Protein 1N7S (pdb70)

Organism: Rattus norvegicus (NCBI:txid10116)

Solvent-accessible surface area: 14886 Å² total; per-residue (Å²): 82,54,102,177,76,10,110,98,0,40,54,54,0,63,86,1,9,88,34,0,121,77,3,28,77,51,0,80,89,0,34,133,50,0,52,73,1,20,94,81,1,75,48,1,36,48,14,0,42,115,0,39,67,13,0,16,102,0,44,158,103,87,173,125,64,59,69,72,101,33,83,82,51,30,45,66,0,53,114,0,6,84,22,1,99,84,1,20,78,19,1,62,65,0,4,113,25,0,101,42,0,10,102,25,0,76,117,0,30,128,16,1,86,56,0,26,51,49,0,87,137,0,11,48,13,1,88,67,3,50,163,98,93,122,157,94,84,103,80,89,90,97,132,106,12,82,88,0,32,63,54,2,15,74,0,0,117,93,0,32,134,15,1,80,81,1,49,75,0,0,79,107,0,51,96,30,1,95,102,1,11,88,10,0,64,99,0,17,115,9,1,71,66,0,54,123,19,1,126,62,0,39,137,12,1,115,81,43,49,227,111,84,60,135,87,92,50,9,54,94,5,0,96,78,0,12,50,23,1,22,59,0,108,112,9,0,85,72,0,5,102,63,0,63,86,2,14,148,14,0,54,90,0,25,123,62,4,77,41,1,62,62,88,1,70,103,0,35,117,91,0,78,149,30,39,127

Radius of gyration: 30.29 Å; Cα contacts (8 Å, |Δi|>4): 304; chains: 4; bounding box: 87×34×81 Å

InterPro domains:
  IPR001388 Synaptobrevin-like [PR00219] (36-55)
  IPR001388 Synaptobrevin-like [PR00219] (56-75)
  IPR001388 Synaptobrevin-like [PR00219] (92-111)
  IPR001388 Synaptobrevin-like [PS00417] (49-68)
  IPR016444 Synaptobrevin/Vesicle-associated membrane protein [PIRSF005409] (11-113)
  IPR016444 Synaptobrevin/Vesicle-associated membrane protein [PTHR45701] (13-114)
  IPR042855 v-SNARE, coiled-coil homology domain [PF00957] (31-111)
  IPR042855 v-SNARE, coiled-coil homology domain [PS50892] (31-91)

Foldseek 3Di:
DPPVVVVVVVVVVVVVVVVVVVVVVVVVVVVVVVVVVVVVVVVVVVVVVVVVVVVVVVVVVPD/DQDPVRVVVVVVVVVVVVVVVVVVVVVVVVVVVVVVVVVVVVVVVVVVVVVVVVVVVVVVVVVVVVVD/DVCVVVVVVVVVVVVVVVVVVVVVVVVVVVVVVVVVVVVVVVVVVVVVVVVVVVVVVVVVVVVVVVVVVVVVVVVVVVD/DPCVVVVVVVVVVVVVVVVVVVVVVVVVVVVVVVVVVVVVVVVVVVVVVVVVVVVVVVVVVVVPDD

Structure (mmCIF, N/CA/C/O backbone):
data_1N7S
#
_entry.id   1N7S
#
_cell.length_a   39.767
_cell.length_b   51.750
_cell.length_c   132.938
_cell.angle_alpha   90.00
_cell.angle_beta   90.00
_cell.angle_gamma   90.00
#
_symmetry.space_group_name_H-M   'P 21 21 21'
#
loop_
_entity.id
_entity.type
_entity.pdbx_description
1 polymer 'vesicle-associated membrane protein 2'
2 polymer 'Syntaxin 1A'
3 polymer SNAP-25A
4 polymer SNAP-25A
5 non-polymer 'CALCIUM ION'
6 non-polymer (4S)-2-METHYL-2,4-PENTANEDIOL
7 water water
#
loop_
_atom_site.group_PDB
_atom_site.id
_atom_site.type_symbol
_atom_site.label_atom_id
_atom_site.label_alt_id
_atom_site.label_comp_id
_atom_site.label_asym_id
_atom_site.label_entity_id
_atom_site.label_seq_id
_atom_site.pdbx_PDB_ins_code
_atom_site.Cartn_x
_atom_site.Cartn_y
_atom_site.Cartn_z
_atom_site.occupancy
_atom_site.B_iso_or_equiv
_atom_site.auth_seq_id
_atom_site.auth_comp_id
_atom_site.auth_asym_id
_atom_site.auth_atom_id
_atom_site.pdbx_PDB_model_num
ATOM 1 N N . GLY A 1 1 ? -11.950 46.895 27.371 1.00 71.97 27 GLY A N 1
ATOM 2 C CA . GLY A 1 1 ? -11.932 45.405 27.349 1.00 70.17 27 GLY A CA 1
ATOM 3 C C . GLY A 1 1 ? -10.712 44.830 28.041 1.00 69.62 27 GLY A C 1
ATOM 4 O O . GLY A 1 1 ? -9.618 45.386 27.947 1.00 71.10 27 GLY A O 1
ATOM 5 N N . SER A 1 2 ? -10.899 43.712 28.734 1.00 66.75 28 SER A N 1
ATOM 6 C CA . SER A 1 2 ? -9.806 43.066 29.448 1.00 63.56 28 SER A CA 1
ATOM 7 C C . SER A 1 2 ? -9.231 41.893 28.660 1.00 60.98 28 SER A C 1
ATOM 8 O O . SER A 1 2 ? -8.138 41.987 28.102 1.00 57.48 28 SER A O 1
ATOM 11 N N . ASN A 1 3 ? -9.982 40.795 28.618 1.00 55.94 29 ASN A N 1
ATOM 12 C CA . ASN A 1 3 ? -9.566 39.585 27.916 1.00 50.58 29 ASN A CA 1
ATOM 13 C C . ASN A 1 3 ? -9.106 39.866 26.490 1.00 46.38 29 ASN A C 1
ATOM 14 O O . ASN A 1 3 ? -8.021 39.439 26.085 1.00 39.51 29 ASN A O 1
ATOM 19 N N . ARG A 1 4 ? -9.936 40.586 25.739 1.00 44.17 30 ARG A N 1
ATOM 20 C CA . ARG A 1 4 ? -9.629 40.925 24.353 1.00 41.65 30 ARG A CA 1
ATOM 21 C C . ARG A 1 4 ? -8.319 41.697 24.260 1.00 36.31 30 ARG A C 1
ATOM 22 O O . ARG A 1 4 ? -7.391 41.277 23.574 1.00 35.77 30 ARG A O 1
ATOM 30 N N . ARG A 1 5 ? -8.256 42.829 24.954 1.00 36.67 31 ARG A N 1
ATOM 31 C CA . ARG A 1 5 ? -7.065 43.670 24.960 1.00 35.30 31 ARG A CA 1
ATOM 32 C C . ARG A 1 5 ? -5.802 42.868 25.246 1.00 32.82 31 ARG A C 1
ATOM 33 O O . ARG A 1 5 ? -4.772 43.064 24.598 1.00 29.65 31 ARG A O 1
ATOM 41 N N . LEU A 1 6 ? -5.877 41.957 26.210 1.00 29.04 32 LEU A N 1
ATOM 42 C CA . LEU A 1 6 ? -4.713 41.165 26.562 1.00 27.56 32 LEU A CA 1
ATOM 43 C C . LEU A 1 6 ? -4.228 40.238 25.462 1.00 28.32 32 LEU A C 1
ATOM 44 O O . LEU A 1 6 ? -3.040 40.237 25.146 1.00 23.77 32 LEU A O 1
ATOM 49 N N . GLN A 1 7 ? -5.129 39.452 24.877 1.00 25.76 33 GLN A N 1
ATOM 50 C CA . GLN A 1 7 ? -4.728 38.529 23.818 1.00 29.69 33 GLN A CA 1
ATOM 51 C C . GLN A 1 7 ? -4.182 39.292 22.613 1.00 26.15 33 GLN A C 1
ATOM 52 O O . GLN A 1 7 ? -3.190 38.889 22.015 1.00 28.16 33 GLN A O 1
ATOM 58 N N . GLN A 1 8 ? -4.829 40.402 22.276 1.00 24.31 34 GLN A N 1
ATOM 59 C CA . GLN A 1 8 ? -4.408 41.221 21.144 1.00 27.50 34 GLN A CA 1
ATOM 60 C C . GLN A 1 8 ? -3.017 41.810 21.402 1.00 24.17 34 GLN A C 1
ATOM 61 O O . GLN A 1 8 ? -2.150 41.793 20.525 1.00 23.23 34 GLN A O 1
ATOM 67 N N . THR A 1 9 ? -2.791 42.309 22.612 1.00 20.98 35 THR A N 1
ATOM 68 C CA . THR A 1 9 ? -1.497 42.894 22.934 1.00 19.46 35 THR A CA 1
ATOM 69 C C . THR A 1 9 ? -0.408 41.834 22.978 1.00 21.91 35 THR A C 1
ATOM 70 O O . THR A 1 9 ? 0.728 42.086 22.571 1.00 21.27 35 THR A O 1
ATOM 74 N N . GLN A 1 10 ? -0.736 40.648 23.477 1.00 20.49 36 GLN A N 1
ATOM 75 C CA . GLN A 1 10 ? 0.238 39.575 23.514 1.00 21.56 36 GLN A CA 1
ATOM 76 C C . GLN A 1 10 ? 0.653 39.257 22.074 1.00 22.45 36 GLN A C 1
ATOM 77 O O . GLN A 1 10 ? 1.830 39.054 21.793 1.00 21.16 36 GLN A O 1
ATOM 83 N N . ALA A 1 11 ? -0.323 39.220 21.170 1.00 22.27 37 ALA A N 1
ATOM 84 C CA . ALA A 1 11 ? -0.050 38.927 19.765 1.00 21.84 37 ALA A CA 1
ATOM 85 C C . ALA A 1 11 ? 0.826 40.018 19.164 1.00 20.79 37 ALA A C 1
ATOM 86 O O . ALA A 1 11 ? 1.695 39.732 18.338 1.00 23.96 37 ALA A O 1
ATOM 88 N N . GLN A 1 12 ? 0.591 41.265 19.562 1.00 20.77 38 GLN A N 1
ATOM 89 C CA . GLN A 1 12 ? 1.398 42.370 19.043 1.00 21.83 38 GLN A CA 1
ATOM 90 C C . GLN A 1 12 ? 2.844 42.182 19.477 1.00 20.62 38 GLN A C 1
ATOM 91 O O . GLN A 1 12 ? 3.776 42.314 18.679 1.00 21.12 38 GLN A O 1
ATOM 97 N N . VAL A 1 13 ? 3.039 41.869 20.751 1.00 18.84 39 VAL A N 1
ATOM 98 C CA . VAL A 1 13 ? 4.374 41.671 21.281 1.00 18.19 39 VAL A CA 1
ATOM 99 C C . VAL A 1 13 ? 5.072 40.503 20.611 1.00 22.22 39 VAL A C 1
ATOM 100 O O . VAL A 1 13 ? 6.250 40.602 20.255 1.00 20.67 39 VAL A O 1
ATOM 104 N N . ASP A 1 14 ? 4.351 39.401 20.425 1.00 22.54 40 ASP A N 1
ATOM 105 C CA . ASP A 1 14 ? 4.936 38.229 19.787 1.00 22.97 40 ASP A CA 1
ATOM 106 C C . ASP A 1 14 ? 5.448 38.575 18.391 1.00 21.00 40 ASP A C 1
ATOM 107 O O . ASP A 1 14 ? 6.491 38.089 17.973 1.00 24.20 40 ASP A O 1
ATOM 112 N N . GLU A 1 15 ? 4.715 39.423 17.679 1.00 23.75 41 GLU A N 1
ATOM 113 C CA . GLU A 1 15 ? 5.129 39.810 16.341 1.00 24.86 41 GLU A CA 1
ATOM 114 C C . GLU A 1 15 ? 6.416 40.628 16.370 1.00 23.21 41 GLU A C 1
ATOM 115 O O . GLU A 1 15 ? 7.314 40.406 15.556 1.00 20.82 41 GLU A O 1
ATOM 121 N N . VAL A 1 16 ? 6.523 41.568 17.308 1.00 18.21 42 VAL A N 1
ATOM 122 C CA . VAL A 1 16 ? 7.741 42.377 17.367 1.00 19.95 42 VAL A CA 1
ATOM 123 C C . VAL A 1 16 ? 8.917 41.517 17.816 1.00 20.71 42 VAL A C 1
ATOM 124 O O . VAL A 1 16 ? 10.041 41.699 17.350 1.00 18.92 42 VAL A O 1
ATOM 128 N N . VAL A 1 17 ? 8.667 40.564 18.711 1.00 20.53 43 VAL A N 1
ATOM 129 C CA . VAL A 1 17 ? 9.727 39.679 19.153 1.00 21.05 43 VAL A CA 1
ATOM 130 C C . VAL A 1 17 ? 10.261 38.919 17.940 1.00 18.37 43 VAL A C 1
ATOM 131 O O . VAL A 1 17 ? 11.468 38.771 17.776 1.00 22.28 43 VAL A O 1
ATOM 135 N N . ASP A 1 18 ? 9.359 38.453 17.087 1.00 20.47 44 ASP A N 1
ATOM 136 C CA . ASP A 1 18 ? 9.753 37.719 15.887 1.00 25.17 44 ASP A CA 1
ATOM 137 C C . ASP A 1 18 ? 10.634 38.576 14.981 1.00 23.97 44 ASP A C 1
ATOM 138 O O . ASP A 1 18 ? 11.667 38.117 14.494 1.00 25.24 44 ASP A O 1
ATOM 143 N N . ILE A 1 19 ? 10.211 39.816 14.756 1.00 20.17 45 ILE A N 1
ATOM 144 C CA . ILE A 1 19 ? 10.958 40.738 13.905 1.00 18.94 45 ILE A CA 1
ATOM 145 C C . ILE A 1 19 ? 12.326 41.025 14.499 1.00 20.79 45 ILE A C 1
ATOM 146 O O . ILE A 1 19 ? 13.338 40.984 13.793 1.00 19.94 45 ILE A O 1
ATOM 151 N N . MET A 1 20 ? 12.364 41.306 15.800 1.00 18.84 46 MET A N 1
ATOM 152 C CA . MET A 1 20 ? 13.621 41.622 16.460 1.00 17.75 46 MET A CA 1
ATOM 153 C C . MET A 1 20 ? 14.585 40.453 16.538 1.00 21.54 46 MET A C 1
ATOM 154 O O . MET A 1 20 ? 15.799 40.660 16.557 1.00 20.80 46 MET A O 1
ATOM 159 N N . ARG A 1 21 ? 14.066 39.228 16.583 1.00 22.74 47 ARG A N 1
ATOM 160 C CA . ARG A 1 21 ? 14.950 38.068 16.648 1.00 24.02 47 ARG A CA 1
ATOM 161 C C . ARG A 1 21 ? 15.718 38.021 15.332 1.00 21.47 47 ARG A C 1
ATOM 162 O O . ARG A 1 21 ? 16.933 37.819 15.312 1.00 24.69 47 ARG A O 1
ATOM 170 N N . VAL A 1 22 ? 15.000 38.225 14.235 1.00 20.79 48 VAL A N 1
ATOM 171 C CA . VAL A 1 22 ? 15.614 38.239 12.914 1.00 22.20 48 VAL A CA 1
ATOM 172 C C . VAL A 1 22 ? 16.597 39.412 12.824 1.00 24.72 48 VAL A C 1
ATOM 173 O O . VAL A 1 22 ? 17.713 39.264 12.321 1.00 23.74 48 VAL A O 1
ATOM 177 N N . ASN A 1 23 ? 16.185 40.574 13.322 1.00 20.94 49 ASN A N 1
ATOM 178 C CA . ASN A 1 23 ? 17.056 41.755 13.313 1.00 19.49 49 ASN A CA 1
ATOM 179 C C . ASN A 1 23 ? 18.364 41.523 14.059 1.00 20.98 49 ASN A C 1
ATOM 180 O O . ASN A 1 23 ? 19.427 41.947 13.600 1.00 20.21 49 ASN A O 1
ATOM 185 N N . VAL A 1 24 ? 18.300 40.873 15.217 1.00 22.58 50 VAL A N 1
ATOM 186 C CA . VAL A 1 24 ? 19.508 40.635 15.994 1.00 24.63 50 VAL A CA 1
ATOM 187 C C . VAL A 1 24 ? 20.464 39.759 15.209 1.00 28.04 50 VAL A C 1
ATOM 188 O O . VAL A 1 24 ? 21.678 39.981 15.224 1.00 24.01 50 VAL A O 1
ATOM 192 N N . ASP A 1 25 ? 19.923 38.762 14.520 1.00 25.22 51 ASP A N 1
ATOM 193 C CA . ASP A 1 25 ? 20.770 37.886 13.729 1.00 27.24 51 ASP A CA 1
ATOM 194 C C . ASP A 1 25 ? 21.417 38.676 12.598 1.00 25.94 51 ASP A C 1
ATOM 195 O O . ASP A 1 25 ? 22.595 38.483 12.295 1.00 28.36 51 ASP A O 1
ATOM 200 N N . LYS A 1 26 ? 20.658 39.576 11.982 1.00 19.92 52 LYS A N 1
ATOM 201 C CA . LYS A 1 26 ? 21.194 40.388 10.895 1.00 22.48 52 LYS A CA 1
ATOM 202 C C . LYS A 1 26 ? 22.291 41.306 11.407 1.00 20.26 52 LYS A C 1
ATOM 203 O O . LYS A 1 26 ? 23.279 41.555 10.700 1.00 19.14 52 LYS A O 1
ATOM 209 N N . VAL A 1 27 ? 22.132 41.806 12.629 1.00 21.00 53 VAL A N 1
ATOM 210 C CA . VAL A 1 27 ? 23.137 42.702 13.187 1.00 23.11 53 VAL A CA 1
ATOM 211 C C . VAL A 1 27 ? 24.381 41.927 13.623 1.00 22.54 53 VAL A C 1
ATOM 212 O O . VAL A 1 27 ? 25.482 42.474 13.656 1.00 20.85 53 VAL A O 1
ATOM 216 N N . LEU A 1 28 ? 24.217 40.650 13.954 1.00 23.81 54 LEU A N 1
ATOM 217 C CA . LEU A 1 28 ? 25.369 39.837 14.330 1.00 23.53 54 LEU A CA 1
ATOM 218 C C . LEU A 1 28 ? 26.179 39.580 13.060 1.00 23.59 54 LEU A C 1
ATOM 219 O O . LEU A 1 28 ? 27.410 39.459 13.107 1.00 27.26 54 LEU A O 1
ATOM 224 N N . GLU A 1 29 ? 25.490 39.512 11.923 1.00 24.57 55 GLU A N 1
ATOM 225 C CA . GLU A 1 29 ? 26.141 39.319 10.630 1.00 26.63 55 GLU A CA 1
ATOM 226 C C . GLU A 1 29 ? 26.889 40.605 10.284 1.00 25.80 55 GLU A C 1
ATOM 227 O O . GLU A 1 29 ? 28.008 40.572 9.765 1.00 26.93 55 GLU A O 1
ATOM 233 N N . ARG A 1 30 ? 26.254 41.736 10.569 1.00 21.91 56 ARG A N 1
ATOM 234 C CA . ARG A 1 30 ? 26.848 43.046 10.315 1.00 21.56 56 ARG A CA 1
ATOM 235 C C . ARG A 1 30 ? 28.117 43.141 11.155 1.00 23.70 56 ARG A C 1
ATOM 236 O O . ARG A 1 30 ? 29.138 43.683 10.717 1.00 23.12 56 ARG A O 1
ATOM 244 N N . ASP A 1 31 ? 28.056 42.595 12.362 1.00 20.42 57 ASP A N 1
ATOM 245 C CA . ASP A 1 31 ? 29.196 42.626 13.264 1.00 22.62 57 ASP A CA 1
ATOM 246 C C . ASP A 1 31 ? 30.403 41.911 12.651 1.00 22.08 57 ASP A C 1
ATOM 247 O O . ASP A 1 31 ? 31.520 42.435 12.681 1.00 23.03 57 ASP A O 1
ATOM 252 N N . GLN A 1 32 ? 30.176 40.729 12.084 1.00 24.01 58 GLN A N 1
ATOM 253 C CA . GLN A 1 32 ? 31.257 39.963 11.474 1.00 25.99 58 GLN A CA 1
ATOM 254 C C . GLN A 1 32 ? 31.833 40.714 10.282 1.00 22.87 58 GLN A C 1
ATOM 255 O O . GLN A 1 32 ? 33.048 40.775 10.115 1.00 23.91 58 GLN A O 1
ATOM 261 N N . LYS A 1 33 ? 30.964 41.282 9.450 1.00 21.07 59 LYS A N 1
ATOM 262 C CA . LYS A 1 33 ? 31.437 42.020 8.286 1.00 20.32 59 LYS A CA 1
ATOM 263 C C . LYS A 1 33 ? 32.260 43.225 8.715 1.00 20.58 59 LYS A C 1
ATOM 264 O O . LYS A 1 33 ? 33.352 43.459 8.201 1.00 22.21 59 LYS A O 1
ATOM 270 N N . LEU A 1 34 ? 31.736 43.997 9.659 1.00 20.33 60 LEU A N 1
ATOM 271 C CA . LEU A 1 34 ? 32.438 45.189 10.108 1.00 19.32 60 LEU A CA 1
ATOM 272 C C . LEU A 1 34 ? 33.770 44.903 10.783 1.00 20.94 60 LEU A C 1
ATOM 273 O O . LEU A 1 34 ? 34.721 45.669 10.636 1.00 21.28 60 LEU A O 1
ATOM 278 N N . SER A 1 35 ? 33.852 43.810 11.529 1.00 20.79 61 SER A N 1
ATOM 279 C CA . SER A 1 35 ? 35.104 43.463 12.192 1.00 21.31 61 SER A CA 1
ATOM 280 C C . SER A 1 35 ? 36.174 43.195 11.125 1.00 21.70 61 SER A C 1
ATOM 281 O O . SER A 1 35 ? 37.334 43.608 11.258 1.00 22.02 61 SER A O 1
ATOM 284 N N . GLU A 1 36 ? 35.779 42.495 10.073 1.00 19.90 62 GLU A N 1
ATOM 285 C CA . GLU A 1 36 ? 36.692 42.186 8.980 1.00 23.97 62 GLU A CA 1
ATOM 286 C C . GLU A 1 36 ? 37.090 43.458 8.241 1.00 22.72 62 GLU A C 1
ATOM 287 O O . GLU A 1 36 ? 38.261 43.662 7.912 1.00 22.11 62 GLU A O 1
ATOM 293 N N . LEU A 1 37 ? 36.112 44.308 7.964 1.00 21.00 63 LEU A N 1
ATOM 294 C CA . LEU A 1 37 ? 36.394 45.551 7.250 1.00 19.26 63 LEU A CA 1
ATOM 295 C C . LEU A 1 37 ? 37.294 46.471 8.086 1.00 19.73 63 LEU A C 1
ATOM 296 O O . LEU A 1 37 ? 38.133 47.192 7.546 1.00 18.38 63 LEU A O 1
ATOM 301 N N . ASP A 1 38 ? 37.120 46.439 9.400 1.00 17.57 64 ASP A N 1
ATOM 302 C CA . ASP A 1 38 ? 37.922 47.228 10.335 1.00 17.26 64 ASP A CA 1
ATOM 303 C C . ASP A 1 38 ? 39.393 46.823 10.159 1.00 20.47 64 ASP A C 1
ATOM 304 O O . ASP A 1 38 ? 40.282 47.675 10.024 1.00 20.51 64 ASP A O 1
ATOM 309 N N . ASP A 1 39 ? 39.650 45.520 10.126 1.00 17.71 65 ASP A N 1
ATOM 310 C CA . ASP A 1 39 ? 41.021 45.049 9.937 1.00 18.37 65 ASP A CA 1
ATOM 311 C C . ASP A 1 39 ? 41.517 45.399 8.544 1.00 17.42 65 ASP A C 1
ATOM 312 O O . ASP A 1 39 ? 42.643 45.875 8.390 1.00 20.14 65 ASP A O 1
ATOM 317 N N . ARG A 1 40 ? 40.690 45.155 7.531 1.00 17.56 66 ARG A N 1
ATOM 318 C CA . ARG A 1 40 ? 41.077 45.443 6.144 1.00 17.03 66 ARG A CA 1
ATOM 319 C C . ARG A 1 40 ? 41.381 46.908 5.904 1.00 19.53 66 ARG A C 1
ATOM 320 O O . ARG A 1 40 ? 42.334 47.246 5.205 1.00 18.22 66 ARG A O 1
ATOM 328 N N . ALA A 1 41 ? 40.555 47.786 6.449 1.00 16.89 67 ALA A N 1
ATOM 329 C CA . ALA A 1 41 ? 40.773 49.213 6.243 1.00 16.93 67 ALA A CA 1
ATOM 330 C C . ALA A 1 41 ? 42.076 49.683 6.879 1.00 17.41 67 ALA A C 1
ATOM 331 O O . ALA A 1 41 ? 42.756 50.552 6.335 1.00 16.63 67 ALA A O 1
ATOM 333 N N . ASP A 1 42 ? 42.421 49.136 8.042 1.00 17.00 68 ASP A N 1
ATOM 334 C CA . ASP A 1 42 ? 43.660 49.531 8.708 1.00 16.03 68 ASP A CA 1
ATOM 335 C C . ASP A 1 42 ? 44.849 49.056 7.872 1.00 17.48 68 ASP A C 1
ATOM 336 O O . ASP A 1 42 ? 45.836 49.770 7.699 1.00 17.70 68 ASP A O 1
ATOM 341 N N . ALA A 1 43 ? 44.748 47.851 7.322 1.00 16.28 69 ALA A N 1
ATOM 342 C CA . ALA A 1 43 ? 45.831 47.332 6.499 1.00 16.08 69 ALA A CA 1
ATOM 343 C C . ALA A 1 43 ? 45.907 48.136 5.205 1.00 16.09 69 ALA A C 1
ATOM 344 O O . ALA A 1 43 ? 46.994 48.351 4.657 1.00 17.52 69 ALA A O 1
ATOM 346 N N . LEU A 1 44 ? 44.754 48.592 4.724 1.00 16.91 70 LEU A N 1
ATOM 347 C CA . LEU A 1 44 ? 44.696 49.359 3.483 1.00 16.82 70 LEU A CA 1
ATOM 348 C C . LEU A 1 44 ? 45.436 50.682 3.628 1.00 17.72 70 LEU A C 1
ATOM 349 O O . LEU A 1 44 ? 46.242 51.050 2.757 1.00 18.68 70 LEU A O 1
ATOM 354 N N . GLN A 1 45 ? 45.189 51.401 4.720 1.00 17.08 71 GLN A N 1
ATOM 355 C CA . GLN A 1 45 ? 45.864 52.676 4.887 1.00 18.13 71 GLN A CA 1
ATOM 356 C C . GLN A 1 45 ? 47.355 52.457 5.062 1.00 18.19 71 GLN A C 1
ATOM 357 O O . GLN A 1 45 ? 48.153 53.261 4.604 1.00 18.05 71 GLN A O 1
ATOM 363 N N . ALA A 1 46 ? 47.741 51.356 5.701 1.00 15.28 72 ALA A N 1
ATOM 364 C CA . ALA A 1 46 ? 49.153 51.086 5.907 1.00 16.68 72 ALA A CA 1
ATOM 365 C C . ALA A 1 46 ? 49.815 50.810 4.565 1.00 17.84 72 ALA A C 1
ATOM 366 O O . ALA A 1 46 ? 50.934 51.270 4.315 1.00 18.09 72 ALA A O 1
ATOM 368 N N . GLY A 1 47 ? 49.124 50.060 3.708 1.00 17.03 73 GLY A N 1
ATOM 369 C CA . GLY A 1 47 ? 49.669 49.748 2.402 1.00 17.11 73 GLY A CA 1
ATOM 370 C C . GLY A 1 47 ? 49.744 51.006 1.555 1.00 15.39 73 GLY A C 1
ATOM 371 O O . GLY A 1 47 ? 50.695 51.198 0.793 1.00 16.87 73 GLY A O 1
ATOM 372 N N . ALA A 1 48 ? 48.744 51.866 1.689 1.00 16.69 74 ALA A N 1
ATOM 373 C CA . ALA A 1 48 ? 48.716 53.106 0.918 1.00 14.75 74 ALA A CA 1
ATOM 374 C C . ALA A 1 48 ? 49.893 53.986 1.335 1.00 16.79 74 ALA A C 1
ATOM 375 O O . ALA A 1 48 ? 50.533 54.622 0.493 1.00 16.76 74 ALA A O 1
ATOM 377 N N . SER A 1 49 ? 50.196 54.025 2.626 1.00 17.19 75 SER A N 1
ATOM 378 C CA . SER A 1 49 ? 51.306 54.830 3.097 1.00 16.12 75 SER A CA 1
ATOM 379 C C . SER A 1 49 ? 52.630 54.334 2.510 1.00 15.92 75 SER A C 1
ATOM 380 O O . SER A 1 49 ? 53.504 55.122 2.151 1.00 17.93 75 SER A O 1
ATOM 383 N N . GLN A 1 50 ? 52.788 53.018 2.396 1.00 16.15 76 GLN A N 1
ATOM 384 C CA . GLN A 1 50 ? 54.017 52.483 1.831 1.00 16.68 76 GLN A CA 1
ATOM 385 C C . GLN A 1 50 ? 54.114 52.871 0.365 1.00 14.81 76 GLN A C 1
ATOM 386 O O . GLN A 1 50 ? 55.177 53.246 -0.107 1.00 15.64 76 GLN A O 1
ATOM 392 N N . PHE A 1 51 ? 53.005 52.766 -0.360 1.00 15.72 77 PHE A N 1
ATOM 393 C CA . PHE A 1 51 ? 53.013 53.118 -1.772 1.00 15.85 77 PHE A CA 1
ATOM 394 C C . PHE A 1 51 ? 53.293 54.604 -1.945 1.00 16.99 77 PHE A C 1
ATOM 395 O O . PHE A 1 51 ? 54.051 55.000 -2.833 1.00 17.46 7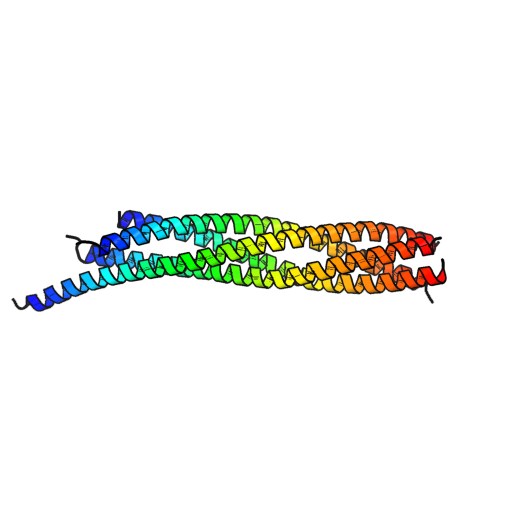7 PHE A O 1
ATOM 403 N N . GLU A 1 52 ? 52.697 55.428 -1.091 1.00 15.45 78 GLU A N 1
ATOM 404 C CA . GLU A 1 52 ? 52.918 56.866 -1.167 1.00 15.96 78 GLU A CA 1
ATOM 405 C C . GLU A 1 52 ? 54.412 57.178 -1.043 1.00 15.62 78 GLU A C 1
ATOM 406 O O . GLU A 1 52 ? 54.962 58.008 -1.778 1.00 16.95 78 GLU A O 1
ATOM 412 N N . THR A 1 53 ? 55.085 56.517 -0.113 1.00 16.60 79 THR A N 1
ATOM 413 C CA . THR A 1 53 ? 56.506 56.749 0.065 1.00 17.55 79 THR A CA 1
ATOM 414 C C . THR A 1 53 ? 57.297 56.310 -1.164 1.00 19.48 79 THR A C 1
ATOM 415 O O . THR A 1 53 ? 58.199 57.014 -1.623 1.00 17.12 79 THR A O 1
ATOM 419 N N . SER A 1 54 ? 56.962 55.145 -1.698 1.00 16.85 80 SER A N 1
ATOM 420 C CA . SER A 1 54 ? 57.666 54.661 -2.876 1.00 16.80 80 SER A CA 1
ATOM 421 C C . SER A 1 54 ? 57.445 55.605 -4.047 1.00 16.74 80 SER A C 1
ATOM 422 O O . SER A 1 54 ? 58.375 55.897 -4.795 1.00 17.39 80 SER A O 1
ATOM 425 N N . ALA A 1 55 ? 56.210 56.062 -4.216 1.00 17.06 81 ALA A N 1
ATOM 426 C CA . ALA A 1 55 ? 55.917 56.980 -5.306 1.00 17.24 81 ALA A CA 1
ATOM 427 C C . ALA A 1 55 ? 56.719 58.267 -5.128 1.00 15.22 81 ALA A C 1
ATOM 428 O O . ALA A 1 55 ? 57.220 58.827 -6.104 1.00 16.58 81 ALA A O 1
ATOM 430 N N . ALA A 1 56 ? 56.849 58.741 -3.894 1.00 16.98 82 ALA A N 1
ATOM 431 C CA . ALA A 1 56 ? 57.610 59.963 -3.651 1.00 16.94 82 ALA A CA 1
ATOM 432 C C . ALA A 1 56 ? 59.076 59.758 -4.046 1.00 17.12 82 ALA A C 1
ATOM 433 O O . ALA A 1 56 ? 59.719 60.646 -4.613 1.00 17.80 82 ALA A O 1
ATOM 435 N N . LYS A 1 57 ? 59.608 58.582 -3.739 1.00 16.23 83 LYS A N 1
ATOM 436 C CA . LYS A 1 57 ? 60.984 58.289 -4.099 1.00 18.60 83 LYS A CA 1
ATOM 437 C C . LYS A 1 57 ? 61.126 58.231 -5.617 1.00 17.58 83 LYS A C 1
ATOM 438 O O . LYS A 1 57 ? 62.154 58.660 -6.161 1.00 18.28 83 LYS A O 1
ATOM 444 N N . LEU A 1 58 ? 60.116 57.705 -6.312 1.00 17.32 84 LEU A N 1
ATOM 445 C CA . LEU A 1 58 ? 60.185 57.649 -7.771 1.00 16.43 84 LEU A CA 1
ATOM 446 C C . LEU A 1 58 ? 60.228 59.066 -8.315 1.00 16.75 84 LEU A C 1
ATOM 447 O O . LEU A 1 58 ? 60.986 59.370 -9.233 1.00 17.61 84 LEU A O 1
ATOM 452 N N . LYS A 1 59 ? 59.398 59.932 -7.758 1.00 16.94 85 LYS A N 1
ATOM 453 C CA . LYS A 1 59 ? 59.372 61.316 -8.188 1.00 17.69 85 LYS A CA 1
ATOM 454 C C . LYS A 1 59 ? 60.738 61.963 -7.957 1.00 18.43 85 LYS A C 1
ATOM 455 O O . LYS A 1 59 ? 61.264 62.648 -8.834 1.00 18.16 85 LYS A O 1
ATOM 461 N N . ARG A 1 60 ? 61.315 61.752 -6.781 1.00 18.19 86 ARG A N 1
ATOM 462 C CA . ARG A 1 60 ? 62.608 62.362 -6.484 1.00 20.43 86 ARG A CA 1
ATOM 463 C C . ARG A 1 60 ? 63.719 61.880 -7.407 1.00 21.47 86 ARG A C 1
ATOM 464 O O . ARG A 1 60 ? 64.660 62.622 -7.706 1.00 24.42 86 ARG A O 1
ATOM 472 N N . LYS A 1 61 ? 63.600 60.646 -7.875 1.00 18.54 87 LYS A N 1
ATOM 473 C CA . LYS A 1 61 ? 64.602 60.057 -8.755 1.00 22.58 87 LYS A CA 1
ATOM 474 C C . LYS A 1 61 ? 64.413 60.374 -10.235 1.00 20.25 87 LYS A C 1
ATOM 475 O O . LYS A 1 61 ? 65.390 60.529 -10.977 1.00 23.14 87 LYS A O 1
ATOM 481 N N . TYR A 1 62 ? 63.161 60.503 -10.661 1.00 19.26 88 TYR A N 1
ATOM 482 C CA . TYR A 1 62 ? 62.876 60.697 -12.075 1.00 21.32 88 TYR A CA 1
ATOM 483 C C . TYR A 1 62 ? 62.291 62.004 -12.570 1.00 20.61 88 TYR A C 1
ATOM 484 O O . TYR A 1 62 ? 62.235 62.235 -13.777 1.00 22.80 88 TYR A O 1
ATOM 493 N N . TRP A 1 63 ? 61.849 62.859 -11.664 1.00 18.91 89 TRP A N 1
ATOM 494 C CA . TRP A 1 63 ? 61.267 64.125 -12.084 1.00 21.68 89 TRP A CA 1
ATOM 495 C C . TRP A 1 63 ? 62.304 65.244 -12.186 1.00 23.23 89 TRP A C 1
ATOM 496 O O . TRP A 1 63 ? 62.558 65.713 -13.323 1.00 27.58 89 TRP A O 1
ATOM 508 N N . GLY B 2 1 ? -19.211 40.404 41.546 1.00 67.68 189 GLY B N 1
ATOM 509 C CA . GLY B 2 1 ? -18.890 39.985 40.150 1.00 67.29 189 GLY B CA 1
ATOM 510 C C . GLY B 2 1 ? -17.444 39.557 39.987 1.00 65.28 189 GLY B C 1
ATOM 511 O O . GLY B 2 1 ? -16.636 39.716 40.901 1.00 66.21 189 GLY B O 1
ATOM 512 N N . SER B 2 2 ? -17.119 39.009 38.820 1.00 62.94 190 SER B N 1
ATOM 513 C CA . SER B 2 2 ? -15.764 38.556 38.530 1.00 58.72 190 SER B CA 1
ATOM 514 C C . SER B 2 2 ? -15.294 37.515 39.545 1.00 54.10 190 SER B C 1
ATOM 515 O O . SER B 2 2 ? -14.716 37.855 40.579 1.00 55.50 190 SER B O 1
ATOM 518 N N . ALA B 2 3 ? -15.550 36.247 39.239 1.00 43.96 191 ALA B N 1
ATOM 519 C CA . ALA B 2 3 ? -15.159 35.145 40.108 1.00 38.00 191 ALA B CA 1
ATOM 520 C C . ALA B 2 3 ? -13.646 35.132 40.269 1.00 33.05 191 ALA B C 1
ATOM 521 O O . ALA B 2 3 ? -12.923 35.658 39.423 1.00 29.62 191 ALA B O 1
ATOM 523 N N . LEU B 2 4 ? -13.161 34.531 41.352 1.00 27.13 192 LEU B N 1
ATOM 524 C CA . LEU B 2 4 ? -11.728 34.463 41.587 1.00 29.87 192 LEU B CA 1
ATOM 525 C C . LEU B 2 4 ? -10.979 33.850 40.418 1.00 28.62 192 LEU B C 1
ATOM 526 O O . LEU B 2 4 ? -9.863 34.269 40.111 1.00 28.37 192 LEU B O 1
ATOM 531 N N . SER B 2 5 ? -11.579 32.863 39.759 1.00 25.67 193 SER B N 1
ATOM 532 C CA . SER B 2 5 ? -10.909 32.231 38.627 1.00 25.91 193 SER B CA 1
ATOM 533 C C . SER B 2 5 ? -10.607 33.235 37.515 1.00 28.41 193 SER B C 1
ATOM 534 O O . SER B 2 5 ? -9.547 33.176 36.891 1.00 25.30 193 SER B O 1
ATOM 537 N N . GLU B 2 6 ? -11.533 34.158 37.274 1.00 23.51 194 GLU B N 1
ATOM 538 C CA . GLU B 2 6 ? -11.343 35.161 36.230 1.00 26.35 194 GLU B CA 1
ATOM 539 C C . GLU B 2 6 ? -10.216 36.123 36.596 1.00 28.03 194 GLU B C 1
ATOM 540 O O . GLU B 2 6 ? -9.384 36.479 35.758 1.00 24.95 194 GLU B O 1
ATOM 546 N N . ILE B 2 7 ? -10.190 36.546 37.852 1.00 22.06 195 ILE B N 1
ATOM 547 C CA . ILE B 2 7 ? -9.153 37.465 38.310 1.00 23.05 195 ILE B CA 1
ATOM 548 C C . ILE B 2 7 ? -7.794 36.792 38.227 1.00 22.53 195 ILE B C 1
ATOM 549 O O . ILE B 2 7 ? -6.812 37.391 37.773 1.00 21.76 195 ILE B O 1
ATOM 554 N N . GLU B 2 8 ? -7.739 35.536 38.657 1.00 21.98 196 GLU B N 1
ATOM 555 C CA . GLU B 2 8 ? -6.502 34.776 38.655 1.00 23.41 196 GLU B CA 1
ATOM 556 C C . GLU B 2 8 ? -6.015 34.477 37.237 1.00 23.20 196 GLU B C 1
ATOM 557 O O . GLU B 2 8 ? -4.815 34.531 36.968 1.00 23.72 196 GLU B O 1
ATOM 563 N N . THR B 2 9 ? -6.940 34.160 36.336 1.00 23.03 197 THR B N 1
ATOM 564 C CA . THR B 2 9 ? -6.569 33.873 34.955 1.00 25.83 197 THR B CA 1
ATOM 565 C C . THR B 2 9 ? -6.030 35.137 34.294 1.00 23.11 197 THR B C 1
ATOM 566 O O . THR B 2 9 ? -5.029 35.090 33.583 1.00 25.35 197 THR B O 1
ATOM 570 N N . ARG B 2 10 ? -6.681 36.267 34.537 1.00 22.44 198 ARG B N 1
ATOM 571 C CA . ARG B 2 10 ? -6.231 37.533 33.966 1.00 24.13 198 ARG B CA 1
ATOM 572 C C . ARG B 2 10 ? -4.822 37.836 34.477 1.00 23.42 198 ARG B C 1
ATOM 573 O O . ARG B 2 10 ? -3.945 38.261 33.725 1.00 19.92 198 ARG B O 1
ATOM 581 N N . HIS B 2 11 ? -4.606 37.624 35.768 1.00 19.08 199 HIS B N 1
ATOM 582 C CA . HIS B 2 11 ? -3.304 37.845 36.368 1.00 20.33 199 HIS B CA 1
ATOM 583 C C . HIS B 2 11 ? -2.253 36.996 35.657 1.00 21.23 199 HIS B C 1
ATOM 584 O O . HIS B 2 11 ? -1.153 37.464 35.357 1.00 19.68 199 HIS B O 1
ATOM 591 N N . SER B 2 12 ? -2.582 35.736 35.396 1.00 21.75 200 SER B N 1
ATOM 592 C CA . SER B 2 12 ? -1.637 34.849 34.740 1.00 23.89 200 SER B CA 1
ATOM 593 C C . SER B 2 12 ? -1.277 35.359 33.345 1.00 23.62 200 SER B C 1
ATOM 594 O O . SER B 2 12 ? -0.109 35.330 32.937 1.00 22.34 200 SER B O 1
ATOM 597 N N . GLU B 2 13 ? -2.289 35.820 32.624 1.00 20.58 201 GLU B N 1
ATOM 598 C CA . GLU B 2 13 ? -2.099 36.320 31.273 1.00 22.45 201 GLU B CA 1
ATOM 599 C C . GLU B 2 13 ? -1.299 37.610 31.301 1.00 21.10 201 GLU B C 1
ATOM 600 O O . GLU B 2 13 ? -0.485 37.866 30.407 1.00 20.68 201 GLU B O 1
ATOM 606 N N . ILE B 2 14 ? -1.505 38.415 32.335 1.00 20.53 202 ILE B N 1
ATOM 607 C CA . ILE B 2 14 ? -0.767 39.665 32.443 1.00 18.42 202 ILE B CA 1
ATOM 608 C C . ILE B 2 14 ? 0.706 39.375 32.701 1.00 19.10 202 ILE B C 1
ATOM 609 O O . ILE B 2 14 ? 1.588 39.985 32.090 1.00 18.68 202 ILE B O 1
ATOM 614 N N . ILE B 2 15 ? 0.988 38.434 33.597 1.00 18.53 203 ILE B N 1
ATOM 615 C CA . ILE B 2 15 ? 2.367 38.070 33.880 1.00 19.52 203 ILE B CA 1
ATOM 616 C C . ILE B 2 15 ? 3.035 37.488 32.626 1.00 21.33 203 ILE B C 1
ATOM 617 O O . ILE B 2 15 ? 4.211 37.743 32.377 1.00 20.46 203 ILE B O 1
ATOM 622 N N . LYS B 2 16 ? 2.292 36.719 31.832 1.00 20.66 204 LYS B N 1
ATOM 623 C CA . LYS B 2 16 ? 2.859 36.146 30.613 1.00 21.84 204 LYS B CA 1
ATOM 624 C C . LYS B 2 16 ? 3.203 37.263 29.638 1.00 20.99 204 LYS B C 1
ATOM 625 O O . LYS B 2 16 ? 4.234 37.198 28.955 1.00 22.42 204 LYS B O 1
ATOM 631 N N . LEU B 2 17 ? 2.342 38.279 29.577 1.00 19.44 205 LEU B N 1
ATOM 632 C CA . LEU B 2 17 ? 2.570 39.416 28.697 1.00 17.98 205 LEU B CA 1
ATOM 633 C C . LEU B 2 17 ? 3.810 40.163 29.186 1.00 18.80 205 LEU B C 1
ATOM 634 O O . LEU B 2 17 ? 4.660 40.561 28.382 1.00 18.08 205 LEU B O 1
ATOM 639 N N . GLU B 2 18 ? 3.935 40.344 30.499 1.00 18.91 206 GLU B N 1
ATOM 640 C CA . GLU B 2 18 ? 5.106 41.040 31.032 1.00 17.54 206 GLU B CA 1
ATOM 641 C C . GLU B 2 18 ? 6.380 40.284 30.675 1.00 19.85 206 GLU B C 1
ATOM 642 O O . GLU B 2 18 ? 7.392 40.882 30.300 1.00 20.48 206 GLU B O 1
ATOM 648 N N . ASN B 2 19 ? 6.342 38.960 30.784 1.00 19.13 207 ASN B N 1
ATOM 649 C CA . ASN B 2 19 ? 7.524 38.178 30.471 1.00 22.23 207 ASN B CA 1
ATOM 650 C C . ASN B 2 19 ? 7.911 38.321 29.005 1.00 19.74 207 ASN B C 1
ATOM 651 O O . ASN B 2 19 ? 9.099 38.363 28.680 1.00 20.97 207 ASN B O 1
ATOM 656 N N . SER B 2 20 ? 6.914 38.401 28.129 1.00 20.32 208 SER B N 1
ATOM 657 C CA . SER B 2 20 ? 7.178 38.540 26.698 1.00 21.47 208 SER B CA 1
ATOM 658 C C . SER B 2 20 ? 7.780 39.910 26.448 1.00 23.08 208 SER B C 1
ATOM 659 O O . SER B 2 20 ? 8.699 40.068 25.644 1.00 20.21 208 SER B O 1
ATOM 662 N N . ILE B 2 21 ? 7.262 40.902 27.157 1.00 18.83 209 ILE B N 1
ATOM 663 C CA . ILE B 2 21 ? 7.751 42.262 27.024 1.00 18.89 209 ILE B CA 1
ATOM 664 C C . ILE B 2 21 ? 9.182 42.369 27.549 1.00 19.82 209 ILE B C 1
ATOM 665 O O . ILE B 2 21 ? 9.983 43.131 27.007 1.00 18.50 209 ILE B O 1
ATOM 670 N N . ARG B 2 22 ? 9.516 41.601 28.585 1.00 19.29 210 ARG B N 1
ATOM 671 C CA . ARG B 2 22 ? 10.875 41.615 29.119 1.00 18.52 210 ARG B CA 1
ATOM 672 C C . ARG B 2 22 ? 11.827 41.025 28.074 1.00 19.86 210 ARG B C 1
ATOM 673 O O . ARG B 2 22 ? 12.947 41.510 27.884 1.00 20.01 210 ARG B O 1
ATOM 681 N N . GLU B 2 23 ? 11.380 39.980 27.391 1.00 19.67 211 GLU B N 1
ATOM 682 C CA . GLU B 2 23 ? 12.199 39.350 26.359 1.00 21.07 211 GLU B CA 1
ATOM 683 C C . GLU B 2 23 ? 12.428 40.349 25.226 1.00 19.96 211 GLU B C 1
ATOM 684 O O . GLU B 2 23 ? 13.542 40.474 24.699 1.00 21.45 211 GLU B O 1
ATOM 690 N N . LEU B 2 24 ? 11.369 41.057 24.852 1.00 19.01 212 LEU B N 1
ATOM 691 C CA . LEU B 2 24 ? 11.453 42.045 23.781 1.00 18.16 212 LEU B CA 1
ATOM 692 C C . LEU B 2 24 ? 12.404 43.163 24.195 1.00 18.69 212 LEU B C 1
ATOM 693 O O . LEU B 2 24 ? 13.259 43.601 23.409 1.00 19.66 212 LEU B O 1
ATOM 698 N N . HIS B 2 25 ? 12.271 43.602 25.440 1.00 17.80 213 HIS B N 1
ATOM 699 C CA . HIS B 2 25 ? 13.108 44.659 25.996 1.00 18.27 213 HIS B CA 1
ATOM 700 C C . HIS B 2 25 ? 14.576 44.271 25.908 1.00 21.52 213 HIS B C 1
ATOM 701 O O . HIS B 2 25 ? 15.425 45.061 25.492 1.00 18.98 213 HIS B O 1
ATOM 708 N N . ASP B 2 26 ? 14.883 43.039 26.283 1.00 18.44 214 ASP B N 1
ATOM 709 C CA . ASP B 2 26 ? 16.267 42.601 26.229 1.00 20.02 214 ASP B CA 1
ATOM 710 C C . ASP B 2 26 ? 16.817 42.623 24.803 1.00 18.05 214 ASP B C 1
ATOM 711 O O . ASP B 2 26 ? 18.000 42.906 24.600 1.00 20.13 214 ASP B O 1
ATOM 716 N N . MET B 2 27 ? 15.973 42.334 23.815 1.00 17.23 215 MET B N 1
ATOM 717 C CA . MET B 2 27 ? 16.438 42.361 22.432 1.00 19.47 215 MET B CA 1
ATOM 718 C C . MET B 2 27 ? 16.718 43.796 21.994 1.00 21.13 215 MET B C 1
ATOM 719 O O . MET B 2 27 ? 17.695 44.047 21.292 1.00 18.70 215 MET B O 1
ATOM 724 N N . PHE B 2 28 ? 15.865 44.738 22.388 1.00 17.18 216 PHE B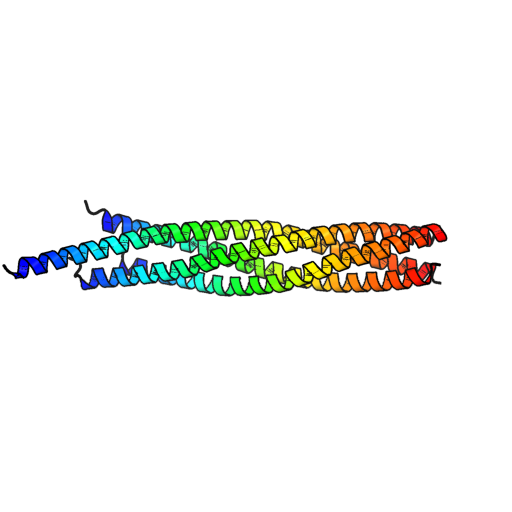 N 1
ATOM 725 C CA . PHE B 2 28 ? 16.122 46.126 22.006 1.00 16.42 216 PHE B CA 1
ATOM 726 C C . PHE B 2 28 ? 17.395 46.614 22.692 1.00 18.11 216 PHE B C 1
ATOM 727 O O . PHE B 2 28 ? 18.203 47.321 22.078 1.00 17.94 216 PHE B O 1
ATOM 735 N N . MET B 2 29 ? 17.598 46.226 23.949 1.00 16.34 217 MET B N 1
ATOM 736 C CA . MET B 2 29 ? 18.792 46.649 24.672 1.00 18.27 217 MET B CA 1
ATOM 737 C C . MET B 2 29 ? 20.046 46.077 24.013 1.00 20.95 217 MET B C 1
ATOM 738 O O . MET B 2 29 ? 21.033 46.795 23.824 1.00 20.04 217 MET B O 1
ATOM 743 N N . ASP B 2 30 ? 20.006 44.795 23.650 1.00 18.86 218 ASP B N 1
ATOM 744 C CA . ASP B 2 30 ? 21.160 44.154 23.020 1.00 22.84 218 ASP B CA 1
ATOM 745 C C . ASP B 2 30 ? 21.439 44.745 21.654 1.00 20.96 218 ASP B C 1
ATOM 746 O O . ASP B 2 30 ? 22.598 44.941 21.273 1.00 21.40 218 ASP B O 1
ATOM 751 N N . MET B 2 31 ? 20.379 45.011 20.905 1.00 19.68 219 MET B N 1
ATOM 752 C CA . MET B 2 31 ? 20.533 45.589 19.578 1.00 18.52 219 MET B CA 1
ATOM 753 C C . MET B 2 31 ? 21.277 46.915 19.683 1.00 18.23 219 MET B C 1
ATOM 754 O O . MET B 2 31 ? 22.214 47.173 18.923 1.00 17.55 219 MET B O 1
ATOM 759 N N . ALA B 2 32 ? 20.866 47.748 20.635 1.00 17.64 220 ALA B N 1
ATOM 760 C CA . ALA B 2 32 ? 21.492 49.054 20.824 1.00 17.20 220 ALA B CA 1
ATOM 761 C C . ALA B 2 32 ? 22.954 48.901 21.201 1.00 18.79 220 ALA B C 1
ATOM 762 O O . ALA B 2 32 ? 23.809 49.660 20.742 1.00 19.52 220 ALA B O 1
ATOM 764 N N . MET B 2 33 ? 23.245 47.924 22.050 1.00 18.72 221 MET B N 1
ATOM 765 C CA . MET B 2 33 ? 24.620 47.685 22.469 1.00 19.90 221 MET B CA 1
ATOM 766 C C . MET B 2 33 ? 25.479 47.263 21.276 1.00 19.12 221 MET B C 1
ATOM 767 O O . MET B 2 33 ? 26.597 47.747 21.099 1.00 21.13 221 MET B O 1
ATOM 772 N N . LEU B 2 34 ? 24.955 46.353 20.465 1.00 18.16 222 LEU B N 1
ATOM 773 C CA . LEU B 2 34 ? 25.687 45.864 19.302 1.00 18.41 222 LEU B CA 1
ATOM 774 C C . LEU B 2 34 ? 25.934 46.974 18.292 1.00 18.48 222 LEU B C 1
ATOM 775 O O . LEU B 2 34 ? 27.041 47.119 17.762 1.00 19.01 222 LEU B O 1
ATOM 780 N N . VAL B 2 35 ? 24.897 47.753 18.008 1.00 16.31 223 VAL B N 1
ATOM 781 C CA . VAL B 2 35 ? 25.044 48.830 17.047 1.00 16.66 223 VAL B CA 1
ATOM 782 C C . VAL B 2 35 ? 26.031 49.874 17.556 1.00 16.68 223 VAL B C 1
ATOM 783 O O . VAL B 2 35 ? 26.816 50.408 16.776 1.00 17.32 223 VAL B O 1
ATOM 787 N N . GLU B 2 36 ? 26.033 50.146 18.857 1.00 17.35 224 GLU B N 1
ATOM 788 C CA . GLU B 2 36 ? 26.981 51.102 19.409 1.00 16.55 224 GLU B CA 1
ATOM 789 C C . GLU B 2 36 ? 28.412 50.569 19.252 1.00 19.55 224 GLU B C 1
ATOM 790 O O . GLU B 2 36 ? 29.334 51.308 18.889 1.00 20.87 224 GLU B O 1
ATOM 796 N N . SER B 2 37 ? 28.598 49.277 19.515 1.00 20.45 225 SER B N 1
ATOM 797 C CA . SER B 2 37 ? 29.905 48.654 19.377 1.00 21.64 225 SER B CA 1
ATOM 798 C C . SER B 2 37 ? 30.370 48.716 17.918 1.00 20.83 225 SER B C 1
ATOM 799 O O . SER B 2 37 ? 31.543 48.979 17.624 1.00 21.68 225 SER B O 1
ATOM 802 N N . GLN B 2 38 ? 29.442 48.486 17.001 1.00 18.32 226 GLN B N 1
ATOM 803 C CA . GLN B 2 38 ? 29.762 48.500 15.585 1.00 16.25 226 GLN B CA 1
ATOM 804 C C . GLN B 2 38 ? 30.097 49.911 15.124 1.00 20.82 226 GLN B C 1
ATOM 805 O O . GLN B 2 38 ? 30.824 50.096 14.149 1.00 20.13 226 GLN B O 1
ATOM 811 N N . GLY B 2 39 ? 29.591 50.901 15.847 1.00 18.67 227 GLY B N 1
ATOM 812 C CA . GLY B 2 39 ? 29.879 52.285 15.501 1.00 18.08 227 GLY B CA 1
ATOM 813 C C . GLY B 2 39 ? 31.348 52.584 15.745 1.00 18.41 227 GLY B C 1
ATOM 814 O O . GLY B 2 39 ? 31.945 53.408 15.057 1.00 19.47 227 GLY B O 1
ATOM 815 N N . GLU B 2 40 ? 31.928 51.924 16.738 1.00 16.92 228 GLU B N 1
ATOM 816 C CA . GLU B 2 40 ? 33.338 52.100 17.065 1.00 20.12 228 GLU B CA 1
ATOM 817 C C . GLU B 2 40 ? 34.165 51.569 15.898 1.00 21.01 228 GLU B C 1
ATOM 818 O O . GLU B 2 40 ? 35.172 52.161 15.495 1.00 19.88 228 GLU B O 1
ATOM 824 N N . MET B 2 41 ? 33.742 50.434 15.358 1.00 17.18 229 MET B N 1
ATOM 825 C CA . MET B 2 41 ? 34.444 49.852 14.232 1.00 18.31 229 MET B CA 1
ATOM 826 C C . MET B 2 41 ? 34.315 50.767 13.025 1.00 20.15 229 MET B C 1
ATOM 827 O O . MET B 2 41 ? 35.296 51.019 12.330 1.00 17.38 229 MET B O 1
ATOM 832 N N . ILE B 2 42 ? 33.106 51.259 12.775 1.00 16.45 230 ILE B N 1
ATOM 833 C CA . ILE B 2 42 ? 32.882 52.124 11.624 1.00 16.78 230 ILE B CA 1
ATOM 834 C C . ILE B 2 42 ? 33.663 53.422 11.742 1.00 15.26 230 ILE B C 1
ATOM 835 O O . ILE B 2 42 ? 34.188 53.918 10.741 1.00 14.74 230 ILE B O 1
ATOM 840 N N . ASP B 2 43 ? 33.781 53.964 12.952 1.00 15.45 231 ASP B N 1
ATOM 841 C CA . ASP B 2 43 ? 34.559 55.185 13.114 1.00 17.02 231 ASP B CA 1
ATOM 842 C C . ASP B 2 43 ? 35.990 54.924 12.633 1.00 15.94 231 ASP B C 1
ATOM 843 O O . ASP B 2 43 ? 36.589 55.762 11.962 1.00 15.86 231 ASP B O 1
ATOM 848 N N . ARG B 2 44 ? 36.545 53.768 12.994 1.00 14.01 232 ARG B N 1
ATOM 849 C CA . ARG B 2 44 ? 37.912 53.453 12.596 1.00 16.11 232 ARG B CA 1
ATOM 850 C C . ARG B 2 44 ? 38.028 53.230 11.101 1.00 16.73 232 ARG B C 1
ATOM 851 O O . ARG B 2 44 ? 38.970 53.713 10.461 1.00 16.41 232 ARG B O 1
ATOM 859 N N . ILE B 2 45 ? 37.070 52.501 10.542 1.00 15.20 233 ILE B N 1
ATOM 860 C CA . ILE B 2 45 ? 37.059 52.215 9.114 1.00 14.79 233 ILE B CA 1
ATOM 861 C C . ILE B 2 45 ? 37.006 53.520 8.337 1.00 15.90 233 ILE B C 1
ATOM 862 O O . ILE B 2 45 ? 37.772 53.716 7.387 1.00 15.47 233 ILE B O 1
ATOM 867 N N . GLU B 2 46 ? 36.115 54.419 8.739 1.00 16.15 234 GLU B N 1
ATOM 868 C CA . GLU B 2 46 ? 35.963 55.685 8.044 1.00 14.78 234 GLU B CA 1
ATOM 869 C C . GLU B 2 46 ? 37.261 56.482 8.127 1.00 13.87 234 GLU B C 1
ATOM 870 O O . GLU B 2 46 ? 37.718 57.039 7.127 1.00 15.20 234 GLU B O 1
ATOM 876 N N . TYR B 2 47 ? 37.873 56.511 9.304 1.00 14.54 235 TYR B N 1
ATOM 877 C CA . TYR B 2 47 ? 39.119 57.243 9.477 1.00 14.53 235 TYR B CA 1
ATOM 878 C C . TYR B 2 47 ? 40.226 56.649 8.607 1.00 15.63 235 TYR B C 1
ATOM 879 O O . TYR B 2 47 ? 40.932 57.353 7.900 1.00 16.67 235 TYR B O 1
ATOM 888 N N . ASN B 2 48 ? 40.368 55.336 8.658 1.00 13.97 236 ASN B N 1
ATOM 889 C CA . ASN B 2 48 ? 41.424 54.673 7.905 1.00 13.28 236 ASN B CA 1
ATOM 890 C C . ASN B 2 48 ? 41.241 54.777 6.409 1.00 14.18 236 ASN B C 1
ATOM 891 O O . ASN B 2 48 ? 42.213 54.973 5.670 1.00 14.65 236 ASN B O 1
ATOM 896 N N . VAL B 2 49 ? 40.006 54.678 5.948 1.00 14.40 237 VAL B N 1
ATOM 897 C CA . VAL B 2 49 ? 39.763 54.768 4.531 1.00 14.72 237 VAL B CA 1
ATOM 898 C C . VAL B 2 49 ? 39.995 56.187 4.030 1.00 14.08 237 VAL B C 1
ATOM 899 O O . VAL B 2 49 ? 40.606 56.385 2.979 1.00 15.52 237 VAL B O 1
ATOM 903 N N . GLU B 2 50 ? 39.539 57.182 4.779 1.00 16.50 238 GLU B N 1
ATOM 904 C CA . GLU B 2 50 ? 39.723 58.562 4.338 1.00 16.38 238 GLU B CA 1
ATOM 905 C C . GLU B 2 50 ? 41.211 58.889 4.257 1.00 18.00 238 GLU B C 1
ATOM 906 O O . GLU B 2 50 ? 41.651 59.640 3.370 1.00 19.58 238 GLU B O 1
ATOM 912 N N . HIS B 2 51 ? 41.999 58.346 5.174 1.00 15.12 239 HIS B N 1
ATOM 913 C CA . HIS B 2 51 ? 43.425 58.606 5.119 1.00 17.16 239 HIS B CA 1
ATOM 914 C C . HIS B 2 51 ? 44.071 57.839 3.972 1.00 17.66 239 HIS B C 1
ATOM 915 O O . HIS B 2 51 ? 44.975 58.352 3.322 1.00 18.88 239 HIS B O 1
ATOM 922 N N . ALA B 2 52 ? 43.576 56.638 3.671 1.00 15.17 240 ALA B N 1
ATOM 923 C CA . ALA B 2 52 ? 44.128 55.879 2.559 1.00 17.00 240 ALA B CA 1
ATOM 924 C C . ALA B 2 52 ? 43.841 56.642 1.262 1.00 17.35 240 ALA B C 1
ATOM 925 O O . ALA B 2 52 ? 44.670 56.659 0.347 1.00 16.28 240 ALA B O 1
ATOM 927 N N . VAL B 2 53 ? 42.661 57.259 1.176 1.00 15.47 241 VAL B N 1
ATOM 928 C CA . VAL B 2 53 ? 42.305 58.039 -0.009 1.00 17.78 241 VAL B CA 1
ATOM 929 C C . VAL B 2 53 ? 43.350 59.145 -0.198 1.00 18.16 241 VAL B C 1
ATOM 930 O O . VAL B 2 53 ? 43.864 59.349 -1.301 1.00 18.25 241 VAL B O 1
ATOM 934 N N . ASP B 2 54 ? 43.652 59.862 0.875 1.00 17.97 242 ASP B N 1
ATOM 935 C CA . ASP B 2 54 ? 44.634 60.943 0.828 1.00 18.35 242 ASP B CA 1
ATOM 936 C C . ASP B 2 54 ? 46.019 60.438 0.415 1.00 16.20 242 ASP B C 1
ATOM 937 O O . ASP B 2 54 ? 46.708 61.040 -0.430 1.00 16.41 242 ASP B O 1
ATOM 942 N N . TYR B 2 55 ? 46.443 59.324 0.995 1.00 15.00 243 TYR B N 1
ATOM 943 C CA . TYR B 2 55 ? 47.770 58.817 0.676 1.00 13.25 243 TYR B CA 1
ATOM 944 C C . TYR B 2 55 ? 47.858 58.385 -0.782 1.00 13.90 243 TYR B C 1
ATOM 945 O O . TYR B 2 55 ? 48.868 58.625 -1.440 1.00 15.02 243 TYR B O 1
ATOM 954 N N . VAL B 2 56 ? 46.807 57.741 -1.283 1.00 13.74 244 VAL B N 1
ATOM 955 C CA . VAL B 2 56 ? 46.790 57.305 -2.673 1.00 14.92 244 VAL B CA 1
ATOM 956 C C . VAL B 2 56 ? 46.749 58.512 -3.611 1.00 16.15 244 VAL B C 1
ATOM 957 O O . VAL B 2 56 ? 47.426 58.533 -4.651 1.00 16.42 244 VAL B O 1
ATOM 961 N N . GLU B 2 57 ? 45.974 59.527 -3.242 1.00 15.61 245 GLU B N 1
ATOM 962 C CA . GLU B 2 57 ? 45.887 60.727 -4.066 1.00 18.00 245 GLU B CA 1
ATOM 963 C C . GLU B 2 57 ? 47.288 61.329 -4.201 1.00 15.47 245 GLU B C 1
ATOM 964 O O . GLU B 2 57 ? 47.715 61.712 -5.290 1.00 17.81 245 GLU B O 1
ATOM 970 N N . ARG B 2 58 ? 48.025 61.381 -3.098 1.00 14.51 246 ARG B N 1
ATOM 971 C CA . ARG B 2 58 ? 49.372 61.950 -3.152 1.00 14.63 246 ARG B CA 1
ATOM 972 C C . ARG B 2 58 ? 50.303 61.056 -3.951 1.00 14.76 246 ARG B C 1
ATOM 973 O O . ARG B 2 58 ? 51.137 61.537 -4.725 1.00 17.40 246 ARG B O 1
ATOM 981 N N . ALA B 2 59 ? 50.168 59.750 -3.772 1.00 15.84 247 ALA B N 1
ATOM 982 C CA . ALA B 2 59 ? 51.017 58.831 -4.495 1.00 15.55 247 ALA B CA 1
ATOM 983 C C . ALA B 2 59 ? 50.821 58.962 -5.999 1.00 16.78 247 ALA B C 1
ATOM 984 O O . ALA B 2 59 ? 51.800 58.987 -6.747 1.00 17.20 247 ALA B O 1
ATOM 986 N N . VAL B 2 60 ? 49.578 59.044 -6.455 1.00 16.41 248 VAL B N 1
ATOM 987 C CA . VAL B 2 60 ? 49.350 59.144 -7.889 1.00 17.66 248 VAL B CA 1
ATOM 988 C C . VAL B 2 60 ? 49.882 60.458 -8.435 1.00 17.15 248 VAL B C 1
ATOM 989 O O . VAL B 2 60 ? 50.423 60.487 -9.540 1.00 17.63 248 VAL B O 1
ATOM 993 N N . SER B 2 61 ? 49.774 61.540 -7.665 1.00 16.75 249 SER B N 1
ATOM 994 C CA . SER B 2 61 ? 50.300 62.815 -8.150 1.00 17.57 249 SER B CA 1
ATOM 995 C C . SER B 2 61 ? 51.813 62.664 -8.362 1.00 18.73 249 SER B C 1
ATOM 996 O O . SER B 2 61 ? 52.367 63.182 -9.330 1.00 19.65 249 SER B O 1
ATOM 999 N N . ASP B 2 62 ? 52.478 61.938 -7.470 1.00 16.04 250 ASP B N 1
ATOM 1000 C CA . ASP B 2 62 ? 53.911 61.723 -7.601 1.00 15.37 250 ASP B CA 1
ATOM 1001 C C . ASP B 2 62 ? 54.238 60.798 -8.774 1.00 16.81 250 ASP B C 1
ATOM 1002 O O . ASP B 2 62 ? 55.260 60.989 -9.435 1.00 16.73 250 ASP B O 1
ATOM 1007 N N . THR B 2 63 ? 53.399 59.799 -9.055 1.00 15.88 251 THR B N 1
ATOM 1008 C CA . THR B 2 63 ? 53.699 58.941 -10.205 1.00 17.41 251 THR B CA 1
ATOM 1009 C C . THR B 2 63 ? 53.541 59.734 -11.495 1.00 17.02 251 THR B C 1
ATOM 1010 O O . THR B 2 63 ? 54.224 59.455 -12.477 1.00 18.24 251 THR B O 1
ATOM 1014 N N . LYS B 2 64 ? 52.654 60.727 -11.496 1.00 16.68 252 LYS B N 1
ATOM 1015 C CA . LYS B 2 64 ? 52.455 61.548 -12.683 1.00 19.79 252 LYS B CA 1
ATOM 1016 C C . LYS B 2 64 ? 53.705 62.375 -12.927 1.00 21.15 252 LYS B C 1
ATOM 1017 O O . LYS B 2 64 ? 54.113 62.586 -14.070 1.00 23.27 252 LYS B O 1
ATOM 1023 N N . LYS B 2 65 ? 54.324 62.848 -11.852 1.00 17.38 253 LYS B N 1
ATOM 1024 C CA . LYS B 2 65 ? 55.540 63.633 -11.999 1.00 19.64 253 LYS B CA 1
ATOM 1025 C C . LYS B 2 65 ? 56.699 62.737 -12.421 1.00 19.43 253 LYS B C 1
ATOM 1026 O O . LYS B 2 65 ? 57.555 63.142 -13.204 1.00 18.93 253 LYS B O 1
ATOM 1032 N N . ALA B 2 66 ? 56.722 61.508 -11.922 1.00 17.28 254 ALA B N 1
ATOM 1033 C CA . ALA B 2 66 ? 57.823 60.615 -12.240 1.00 17.92 254 ALA B CA 1
ATOM 1034 C C . ALA B 2 66 ? 57.940 60.325 -13.732 1.00 18.94 254 ALA B C 1
ATOM 1035 O O . ALA B 2 66 ? 59.045 60.081 -14.222 1.00 21.52 254 ALA B O 1
ATOM 1037 N N . VAL B 2 67 ? 56.823 60.374 -14.457 1.00 18.28 255 VAL B N 1
ATOM 1038 C CA . VAL B 2 67 ? 56.862 60.101 -15.891 1.00 20.42 255 VAL B CA 1
ATOM 1039 C C . VAL B 2 67 ? 57.110 61.378 -16.670 1.00 27.01 255 VAL B C 1
ATOM 1040 O O . VAL B 2 67 ? 57.237 61.357 -17.896 1.00 27.19 255 VAL B O 1
ATOM 1044 N N . LYS B 2 68 ? 57.185 62.490 -15.943 1.00 30.07 256 LYS B N 1
ATOM 1045 C CA . LYS B 2 68 ? 57.492 63.781 -16.549 1.00 34.22 256 LYS B CA 1
ATOM 1046 C C . LYS B 2 68 ? 58.963 64.043 -16.238 1.00 34.27 256 LYS B C 1
ATOM 1047 O O . LYS B 2 68 ? 59.554 63.229 -15.484 1.00 26.42 256 LYS B O 1
ATOM 1054 N N . GLY C 3 1 ? -19.898 33.423 60.415 1.00 35.47 5 GLY C N 1
ATOM 1055 C CA . GLY C 3 1 ? -19.623 32.044 60.884 1.00 31.79 5 GLY C CA 1
ATOM 1056 C C . GLY C 3 1 ? -18.143 31.748 60.834 1.00 32.92 5 GLY C C 1
ATOM 1057 O O . GLY C 3 1 ? -17.343 32.649 60.570 1.00 33.77 5 GLY C O 1
ATOM 1058 N N . SER C 3 2 ? -17.767 30.501 61.089 1.00 31.73 6 SER C N 1
ATOM 1059 C CA . SER C 3 2 ? -16.357 30.133 61.054 1.00 32.31 6 SER C CA 1
ATOM 1060 C C . SER C 3 2 ? -15.791 30.371 59.673 1.00 31.01 6 SER C C 1
ATOM 1061 O O . SER C 3 2 ? -14.584 30.563 59.518 1.00 38.22 6 SER C O 1
ATOM 1064 N N . MET C 3 3 ? -16.655 30.360 58.662 1.00 32.21 7 MET C N 1
ATOM 1065 C CA . MET C 3 3 ? -16.183 30.575 57.307 1.00 26.30 7 MET C CA 1
ATOM 1066 C C . MET C 3 3 ? -15.781 32.024 57.052 1.00 27.72 7 MET C C 1
ATOM 1067 O O . MET C 3 3 ? -15.186 32.318 56.022 1.00 27.27 7 MET C O 1
ATOM 1072 N N . ARG C 3 4 ? -16.075 32.913 57.997 1.00 25.61 8 ARG C N 1
ATOM 1073 C CA . ARG C 3 4 ? -15.716 34.326 57.867 1.00 30.47 8 ARG C CA 1
ATOM 1074 C C . ARG C 3 4 ? -14.210 34.505 57.631 1.00 24.50 8 ARG C C 1
ATOM 1075 O O . ARG C 3 4 ? -13.795 35.343 56.820 1.00 23.42 8 ARG C O 1
ATOM 1083 N N . ASN C 3 5 ? -13.383 33.738 58.340 1.00 21.11 9 ASN C N 1
ATOM 1084 C CA . ASN C 3 5 ? -11.942 33.854 58.149 1.00 17.13 9 ASN C CA 1
ATOM 1085 C C . ASN C 3 5 ? -11.558 33.478 56.724 1.00 19.36 9 ASN C C 1
ATOM 1086 O O . ASN C 3 5 ? -10.722 34.133 56.102 1.00 17.93 9 ASN C O 1
ATOM 1091 N N . GLU C 3 6 ? -12.168 32.414 56.209 1.00 18.49 10 GLU C N 1
ATOM 1092 C CA . GLU C 3 6 ? -11.908 31.976 54.841 1.00 21.04 10 GLU C CA 1
ATOM 1093 C C . GLU C 3 6 ? -12.373 33.037 53.845 1.00 19.33 10 GLU C C 1
ATOM 1094 O O . GLU C 3 6 ? -11.671 33.341 52.878 1.00 19.67 10 GLU C O 1
ATOM 1100 N N . LEU C 3 7 ? -13.550 33.603 54.085 1.00 19.45 11 LEU C N 1
ATOM 1101 C CA . LEU C 3 7 ? -14.087 34.600 53.174 1.00 19.55 11 LEU C CA 1
ATOM 1102 C C . LEU C 3 7 ? -13.186 35.828 53.134 1.00 20.63 11 LEU C C 1
ATOM 1103 O O . LEU C 3 7 ? -13.013 36.437 52.069 1.00 21.56 11 LEU C O 1
ATOM 1108 N N . GLU C 3 8 ? -12.605 36.190 54.276 1.00 18.27 12 GLU C N 1
ATOM 1109 C CA . GLU C 3 8 ? -11.705 37.334 54.315 1.00 20.47 12 GLU C CA 1
ATOM 1110 C C . GLU C 3 8 ? -10.433 37.001 53.530 1.00 18.63 12 GLU C C 1
ATOM 1111 O O . GLU C 3 8 ? -9.907 37.845 52.811 1.00 18.23 12 GLU C O 1
ATOM 1117 N N . GLU C 3 9 ? -9.943 35.767 53.646 1.00 16.70 13 GLU C N 1
ATOM 1118 C CA . GLU C 3 9 ? -8.756 35.365 52.893 1.00 18.94 13 GLU C CA 1
ATOM 1119 C C . GLU C 3 9 ? -9.045 35.481 51.399 1.00 22.58 13 GLU C C 1
ATOM 1120 O O . GLU C 3 9 ? -8.182 35.894 50.626 1.00 20.82 13 GLU C O 1
ATOM 1126 N N . MET C 3 10 ? -10.256 35.115 50.990 1.00 20.40 14 MET C N 1
ATOM 1127 C CA . MET C 3 10 ? -10.632 35.175 49.578 1.00 19.65 14 MET C CA 1
ATOM 1128 C C . MET C 3 10 ? -10.617 36.611 49.084 1.00 20.94 14 MET C C 1
ATOM 1129 O O . MET C 3 10 ? -10.158 36.904 47.972 1.00 20.69 14 MET C O 1
ATOM 1134 N N . GLN C 3 11 ? -11.123 37.513 49.909 1.00 19.37 15 GLN C N 1
ATOM 1135 C CA . GLN C 3 11 ? -11.146 38.906 49.523 1.00 21.40 15 GLN C CA 1
ATOM 1136 C C . GLN C 3 11 ? -9.714 39.410 49.416 1.00 20.05 15 GLN C C 1
ATOM 1137 O O . GLN C 3 11 ? -9.369 40.143 48.490 1.00 19.49 15 GLN C O 1
ATOM 1143 N N . ARG C 3 12 ? -8.868 39.024 50.359 1.00 16.68 16 ARG C N 1
ATOM 1144 C CA . ARG C 3 12 ? -7.485 39.471 50.305 1.00 17.53 16 ARG C CA 1
ATOM 1145 C C . ARG C 3 12 ? -6.791 38.928 49.059 1.00 18.60 16 ARG C C 1
ATOM 1146 O O . ARG C 3 12 ? -5.917 39.589 48.491 1.00 17.58 16 ARG C O 1
ATOM 1154 N N . ARG C 3 13 ? -7.165 37.723 48.645 1.00 19.06 17 ARG C N 1
ATOM 1155 C CA . ARG C 3 13 ? -6.553 37.118 47.464 1.00 19.83 17 ARG C CA 1
ATOM 1156 C C . ARG C 3 13 ? -6.984 37.866 46.214 1.00 20.09 17 ARG C C 1
ATOM 1157 O O . ARG C 3 13 ? -6.166 38.147 45.330 1.00 19.83 17 ARG C O 1
ATOM 1165 N N . ALA C 3 14 ? -8.267 38.192 46.136 1.00 19.67 18 ALA C N 1
ATOM 1166 C CA . ALA C 3 14 ? -8.776 38.913 44.987 1.00 20.82 18 ALA C CA 1
ATOM 1167 C C . ALA C 3 14 ? -8.070 40.265 44.908 1.00 19.89 18 ALA C C 1
ATOM 1168 O O . ALA C 3 14 ? -7.641 40.695 43.829 1.00 19.60 18 ALA C O 1
ATOM 1170 N N . ASP C 3 15 ? -7.942 40.938 46.045 1.00 20.64 19 ASP C N 1
ATOM 1171 C CA . ASP C 3 15 ? -7.272 42.235 46.061 1.00 19.54 19 ASP C CA 1
ATOM 1172 C C . ASP C 3 15 ? -5.790 42.093 45.708 1.00 20.81 19 ASP C C 1
ATOM 1173 O O . ASP C 3 15 ? -5.213 42.942 45.013 1.00 18.54 19 ASP C O 1
ATOM 1178 N N . GLN C 3 16 ? -5.168 41.014 46.170 1.00 16.71 20 GLN C N 1
ATOM 1179 C CA . GLN C 3 16 ? -3.750 40.786 45.914 1.00 16.46 20 GLN C CA 1
ATOM 1180 C C . GLN C 3 16 ? -3.507 40.586 44.425 1.00 18.09 20 GLN C C 1
ATOM 1181 O O . GLN C 3 16 ? -2.591 41.175 43.847 1.00 18.34 20 GLN C O 1
ATOM 1187 N N . LEU C 3 17 ? -4.321 39.740 43.809 1.00 20.05 21 LEU C N 1
ATOM 1188 C CA . LEU C 3 17 ? -4.175 39.471 42.386 1.00 20.65 21 LEU C CA 1
ATOM 1189 C C . LEU C 3 17 ? -4.390 40.728 41.571 1.00 18.82 21 LEU C C 1
ATOM 1190 O O . LEU C 3 17 ? -3.627 41.011 40.651 1.00 20.03 21 LEU C O 1
ATOM 1195 N N . ALA C 3 18 ? -5.434 41.476 41.888 1.00 18.69 22 ALA C N 1
ATOM 1196 C CA . ALA C 3 18 ? -5.718 42.699 41.158 1.00 19.77 22 ALA C CA 1
ATOM 1197 C C . ALA C 3 18 ? -4.549 43.659 41.298 1.00 19.55 22 ALA C C 1
ATOM 1198 O O . ALA C 3 18 ? -4.123 44.289 40.326 1.00 19.94 22 ALA C O 1
ATOM 1200 N N . ASP C 3 19 ? -4.017 43.769 42.507 1.00 17.22 23 ASP C N 1
ATOM 1201 C CA . ASP C 3 19 ? -2.900 44.664 42.720 1.00 18.80 23 ASP C CA 1
ATOM 1202 C C . ASP C 3 19 ? -1.658 44.205 41.978 1.00 17.27 23 ASP C C 1
ATOM 1203 O O . ASP C 3 19 ? -0.952 45.027 41.379 1.00 19.81 23 ASP C O 1
ATOM 1208 N N . GLU C 3 20 ? -1.380 42.905 42.001 1.00 15.78 24 GLU C N 1
ATOM 1209 C CA . GLU C 3 20 ? -0.216 42.395 41.305 1.00 16.17 24 GLU C CA 1
ATOM 1210 C C . GLU C 3 20 ? -0.358 42.620 39.808 1.00 18.28 24 GLU C C 1
ATOM 1211 O O . GLU C 3 20 ? 0.629 42.918 39.140 1.00 18.23 24 GLU C O 1
ATOM 1217 N N . SER C 3 21 ? -1.575 42.506 39.286 1.00 17.70 25 SER C N 1
ATOM 1218 C CA . SER C 3 21 ? -1.783 42.743 37.863 1.00 16.98 25 SER C CA 1
ATOM 1219 C C . SER C 3 21 ? -1.488 44.204 37.563 1.00 17.23 25 SER C C 1
ATOM 1220 O O . SER C 3 21 ? -0.814 44.519 36.580 1.00 17.76 25 SER C O 1
ATOM 1223 N N . LEU C 3 22 ? -1.957 45.092 38.422 1.00 17.07 26 LEU C N 1
ATOM 1224 C CA . LEU C 3 22 ? -1.709 46.517 38.235 1.00 16.65 26 LEU C CA 1
ATOM 1225 C C . LEU C 3 22 ? -0.207 46.778 38.257 1.00 17.42 26 LEU C C 1
ATOM 1226 O O . LEU C 3 22 ? 0.328 47.459 37.371 1.00 17.28 26 LEU C O 1
ATOM 1231 N N . GLU C 3 23 ? 0.487 46.233 39.253 1.00 16.60 27 GLU C N 1
ATOM 1232 C CA . GLU C 3 23 ? 1.923 46.457 39.348 1.00 17.74 27 GLU C CA 1
ATOM 1233 C C . GLU C 3 23 ? 2.649 45.928 38.125 1.00 16.07 27 GLU C C 1
ATOM 1234 O O . GLU C 3 23 ? 3.640 46.509 37.680 1.00 18.44 27 GLU C O 1
ATOM 1240 N N . SER C 3 24 ? 2.162 44.829 37.567 1.00 16.16 28 SER C N 1
ATOM 1241 C CA . SER C 3 24 ? 2.815 44.277 36.397 1.00 17.35 28 SER C CA 1
ATOM 1242 C C . SER C 3 24 ? 2.652 45.228 35.219 1.00 17.82 28 SER C C 1
ATOM 1243 O O . SER C 3 24 ? 3.603 45.447 34.465 1.00 18.99 28 SER C O 1
ATOM 1246 N N . THR C 3 25 ? 1.468 45.804 35.052 1.00 16.81 29 THR C N 1
ATOM 1247 C CA . THR C 3 25 ? 1.280 46.726 33.927 1.00 17.54 29 THR C CA 1
ATOM 1248 C C . THR C 3 25 ? 2.163 47.949 34.097 1.00 20.44 29 THR C C 1
ATOM 1249 O O . THR C 3 25 ? 2.592 48.536 33.101 1.00 19.46 29 THR C O 1
ATOM 1253 N N . ARG C 3 26 ? 2.453 48.339 35.339 1.00 16.38 30 ARG C N 1
ATOM 1254 C CA . ARG C 3 26 ? 3.319 49.496 35.546 1.00 19.28 30 ARG C CA 1
ATOM 1255 C C . ARG C 3 26 ? 4.749 49.131 35.159 1.00 18.70 30 ARG C C 1
ATOM 1256 O O . ARG C 3 26 ? 5.469 49.950 34.584 1.00 19.58 30 ARG C O 1
ATOM 1264 N N . ARG C 3 27 ? 5.160 47.897 35.442 1.00 16.06 31 ARG C N 1
ATOM 1265 C CA . ARG C 3 27 ? 6.495 47.458 35.072 1.00 17.63 31 ARG C CA 1
ATOM 1266 C C . ARG C 3 27 ? 6.570 47.353 33.548 1.00 18.36 31 ARG C C 1
ATOM 1267 O O . ARG C 3 27 ? 7.613 47.635 32.954 1.00 20.16 31 ARG C O 1
ATOM 1275 N N . MET C 3 28 ? 5.472 46.942 32.917 1.00 17.23 32 MET C N 1
ATOM 1276 C CA . MET C 3 28 ? 5.432 46.824 31.455 1.00 16.07 32 MET C CA 1
ATOM 1277 C C . MET C 3 28 ? 5.712 48.181 30.830 1.00 19.29 32 MET C C 1
ATOM 1278 O O . MET C 3 28 ? 6.468 48.281 29.859 1.00 18.32 32 MET C O 1
ATOM 1283 N N . LEU C 3 29 ? 5.066 49.215 31.354 1.00 17.94 33 LEU C N 1
ATOM 1284 C CA . LEU C 3 29 ? 5.285 50.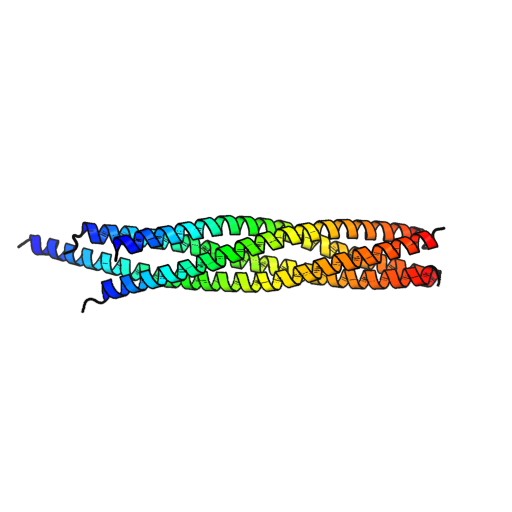553 30.817 1.00 17.57 33 LEU C CA 1
ATOM 1285 C C . LEU C 3 29 ? 6.743 50.947 30.950 1.00 19.55 33 LEU C C 1
ATOM 1286 O O . LEU C 3 29 ? 7.313 51.517 30.023 1.00 19.58 33 LEU C O 1
ATOM 1291 N N . GLN C 3 30 ? 7.361 50.649 32.088 1.00 17.51 34 GLN C N 1
ATOM 1292 C CA . GLN C 3 30 ? 8.762 50.994 32.257 1.00 18.93 34 GLN C CA 1
ATOM 1293 C C . GLN C 3 30 ? 9.604 50.233 31.237 1.00 19.11 34 GLN C C 1
ATOM 1294 O O . GLN C 3 30 ? 10.516 50.790 30.632 1.00 21.34 34 GLN C O 1
ATOM 1300 N N . LEU C 3 31 ? 9.302 48.954 31.037 1.00 16.76 35 LEU C N 1
ATOM 1301 C CA . LEU C 3 31 ? 10.065 48.146 30.096 1.00 17.31 35 LEU C CA 1
ATOM 1302 C C . LEU C 3 31 ? 9.935 48.600 28.654 1.00 15.97 35 LEU C C 1
ATOM 1303 O O . LEU C 3 31 ? 10.934 48.639 27.926 1.00 17.11 35 LEU C O 1
ATOM 1308 N N . VAL C 3 32 ? 8.721 48.914 28.217 1.00 16.48 36 VAL C N 1
ATOM 1309 C CA . VAL C 3 32 ? 8.571 49.350 26.838 1.00 15.86 36 VAL C CA 1
ATOM 1310 C C . VAL C 3 32 ? 9.110 50.750 26.634 1.00 18.28 36 VAL C C 1
ATOM 1311 O O . VAL C 3 32 ? 9.563 51.067 25.538 1.00 17.29 36 VAL C O 1
ATOM 1315 N N . GLU C 3 33 ? 9.083 51.593 27.664 1.00 17.90 37 GLU C N 1
ATOM 1316 C CA . GLU C 3 33 ? 9.639 52.934 27.508 1.00 19.96 37 GLU C CA 1
ATOM 1317 C C . GLU C 3 33 ? 11.156 52.819 27.351 1.00 19.49 37 GLU C C 1
ATOM 1318 O O . GLU C 3 33 ? 11.749 53.513 26.526 1.00 19.15 37 GLU C O 1
ATOM 1324 N N . GLU C 3 34 ? 11.793 51.939 28.123 1.00 18.24 38 GLU C N 1
ATOM 1325 C CA . GLU C 3 34 ? 13.232 51.751 28.003 1.00 19.72 38 GLU C CA 1
ATOM 1326 C C . GLU C 3 34 ? 13.555 51.121 26.648 1.00 17.58 38 GLU C C 1
ATOM 1327 O O . GLU C 3 34 ? 14.563 51.459 26.020 1.00 17.21 38 GLU C O 1
ATOM 1333 N N . SER C 3 35 ? 12.699 50.210 26.190 1.00 16.57 39 SER C N 1
ATOM 1334 C CA . SER C 3 35 ? 12.890 49.558 24.893 1.00 15.62 39 SER C CA 1
ATOM 1335 C C . SER C 3 35 ? 12.799 50.595 23.791 1.00 16.84 39 SER C C 1
ATOM 1336 O O . SER C 3 35 ? 13.562 50.558 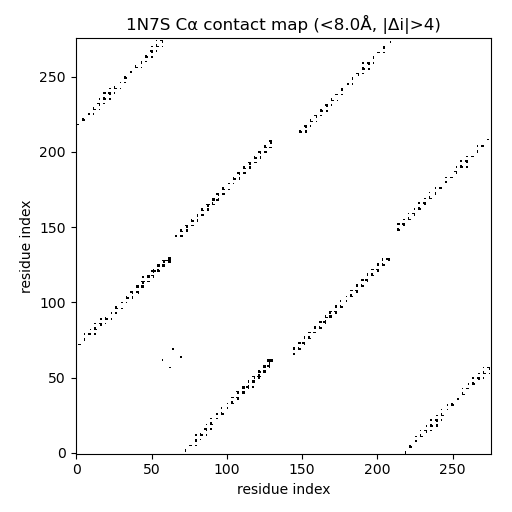22.820 1.00 15.95 39 SER C O 1
ATOM 1339 N N . LYS C 3 36 ? 11.858 51.517 23.934 1.00 16.01 40 LYS C N 1
ATOM 1340 C CA . LYS C 3 36 ? 11.679 52.551 22.929 1.00 15.92 40 LYS C CA 1
ATOM 1341 C C . LYS C 3 36 ? 12.915 53.442 22.895 1.00 18.45 40 LYS C C 1
ATOM 1342 O O . LYS C 3 36 ? 13.393 53.791 21.815 1.00 15.41 40 LYS C O 1
ATOM 1348 N N . ASP C 3 37 ? 13.454 53.791 24.063 1.00 16.64 41 ASP C N 1
ATOM 1349 C CA . ASP C 3 37 ? 14.653 54.624 24.129 1.00 17.97 41 ASP C CA 1
ATOM 1350 C C . ASP C 3 37 ? 15.795 53.913 23.418 1.00 18.20 41 ASP C C 1
ATOM 1351 O O . ASP C 3 37 ? 16.572 54.532 22.703 1.00 16.80 41 ASP C O 1
ATOM 1356 N N . ALA C 3 38 ? 15.908 52.608 23.638 1.00 15.30 42 ALA C N 1
ATOM 1357 C CA . ALA C 3 38 ? 16.961 51.826 23.002 1.00 15.78 42 ALA C CA 1
ATOM 1358 C C . ALA C 3 38 ? 16.767 51.807 21.488 1.00 15.86 42 ALA C C 1
ATOM 1359 O O . ALA C 3 38 ? 17.733 51.944 20.738 1.00 16.41 42 ALA C O 1
ATOM 1361 N N . GLY C 3 39 ? 15.530 51.638 21.039 1.00 16.45 43 GLY C N 1
ATOM 1362 C CA . GLY C 3 39 ? 15.253 51.619 19.613 1.00 14.44 43 GLY C CA 1
ATOM 1363 C C . GLY C 3 39 ? 15.589 52.944 18.967 1.00 15.11 43 GLY C C 1
ATOM 1364 O O . GLY C 3 39 ? 16.144 52.992 17.864 1.00 14.99 43 GLY C O 1
ATOM 1365 N N . ILE C 3 40 ? 15.276 54.028 19.658 1.00 14.69 44 ILE C N 1
ATOM 1366 C CA . ILE C 3 40 ? 15.560 55.353 19.148 1.00 16.87 44 ILE C CA 1
ATOM 1367 C C . ILE C 3 40 ? 17.068 55.510 18.996 1.00 15.82 44 ILE C C 1
ATOM 1368 O O . ILE C 3 40 ? 17.548 55.948 17.950 1.00 16.92 44 ILE C O 1
ATOM 1373 N N . ARG C 3 41 ? 17.820 55.154 20.034 1.00 15.64 45 ARG C N 1
ATOM 1374 C CA . ARG C 3 41 ? 19.276 55.266 19.969 1.00 17.64 45 ARG C CA 1
ATOM 1375 C C . ARG C 3 41 ? 19.822 54.432 18.813 1.00 15.75 45 ARG C C 1
ATOM 1376 O O . ARG C 3 41 ? 20.769 54.847 18.126 1.00 16.95 45 ARG C O 1
ATOM 1384 N N . THR C 3 42 ? 19.246 53.254 18.608 1.00 15.12 46 THR C N 1
ATOM 1385 C CA . THR C 3 42 ? 19.686 52.371 17.539 1.00 17.07 46 THR C CA 1
ATOM 1386 C C . THR C 3 42 ? 19.482 53.002 16.172 1.00 14.44 46 THR C C 1
ATOM 1387 O O . THR C 3 42 ? 20.362 52.941 15.312 1.00 15.04 46 THR C O 1
ATOM 1391 N N . LEU C 3 43 ? 18.325 53.610 15.952 1.00 14.09 47 LEU C N 1
ATOM 1392 C CA . LEU C 3 43 ? 18.056 54.230 14.667 1.00 13.55 47 LEU C CA 1
ATOM 1393 C C . LEU C 3 43 ? 18.935 55.456 14.452 1.00 15.08 47 LEU C C 1
ATOM 1394 O O . LEU C 3 43 ? 19.384 55.702 13.331 1.00 15.98 47 LEU C O 1
ATOM 1399 N N . VAL C 3 44 ? 19.182 56.215 15.514 1.00 14.60 48 VAL C N 1
ATOM 1400 C CA . VAL C 3 44 ? 20.043 57.384 15.416 1.00 15.78 48 VAL C CA 1
ATOM 1401 C C . VAL C 3 44 ? 21.442 56.925 15.003 1.00 16.39 48 VAL C C 1
ATOM 1402 O O . VAL C 3 44 ? 22.077 57.518 14.113 1.00 17.72 48 VAL C O 1
ATOM 1406 N N . MET C 3 45 ? 21.918 55.850 15.624 1.00 14.64 49 MET C N 1
ATOM 1407 C CA . MET C 3 45 ? 23.249 55.352 15.302 1.00 14.90 49 MET C CA 1
ATOM 1408 C C . MET C 3 45 ? 23.301 54.749 13.912 1.00 14.31 49 MET C C 1
ATOM 1409 O O . MET C 3 45 ? 24.292 54.921 13.201 1.00 13.97 49 MET C O 1
ATOM 1414 N N . LEU C 3 46 ? 22.267 54.012 13.522 1.00 14.91 50 LEU C N 1
ATOM 1415 C CA . LEU C 3 46 ? 22.274 53.425 12.184 1.00 14.74 50 LEU C CA 1
ATOM 1416 C C . LEU C 3 46 ? 22.288 54.500 11.113 1.00 16.77 50 LEU C C 1
ATOM 1417 O O . LEU C 3 46 ? 22.917 54.333 10.064 1.00 15.91 50 LEU C O 1
ATOM 1422 N N . ASP C 3 47 ? 21.606 55.607 11.368 1.00 15.94 51 ASP C N 1
ATOM 1423 C CA . ASP C 3 47 ? 21.576 56.700 10.412 1.00 17.02 51 ASP C CA 1
ATOM 1424 C C . ASP C 3 47 ? 22.986 57.286 10.254 1.00 16.03 51 ASP C C 1
ATOM 1425 O O . ASP C 3 47 ? 23.466 57.474 9.129 1.00 17.96 51 ASP C O 1
ATOM 1430 N N . GLU C 3 48 ? 23.645 57.555 11.380 1.00 15.74 52 GLU C N 1
ATOM 1431 C CA . GLU C 3 48 ? 24.994 58.115 11.377 1.00 16.96 52 GLU C CA 1
ATOM 1432 C C . GLU C 3 48 ? 25.949 57.151 10.692 1.00 14.29 52 GLU C C 1
ATOM 1433 O O . GLU C 3 48 ? 26.755 57.552 9.829 1.00 16.29 52 GLU C O 1
ATOM 1439 N N . GLN C 3 49 ? 25.866 55.880 11.069 1.00 15.24 53 GLN C N 1
ATOM 1440 C CA . GLN C 3 49 ? 26.740 54.866 10.503 1.00 17.07 53 GLN C CA 1
ATOM 1441 C C . GLN C 3 49 ? 26.519 54.698 9.006 1.00 16.36 53 GLN C C 1
ATOM 1442 O O . GLN C 3 49 ? 27.467 54.469 8.266 1.00 16.69 53 GLN C O 1
ATOM 1448 N N . GLY C 3 50 ? 25.278 54.846 8.542 1.00 16.18 54 GLY C N 1
ATOM 1449 C CA . GLY C 3 50 ? 25.007 54.723 7.124 1.00 15.77 54 GLY C CA 1
ATOM 1450 C C . GLY C 3 50 ? 25.690 55.833 6.347 1.00 18.41 54 GLY C C 1
ATOM 1451 O O . GLY C 3 50 ? 26.157 55.618 5.222 1.00 17.64 54 GLY C O 1
ATOM 1452 N N . GLU C 3 51 ? 25.741 57.026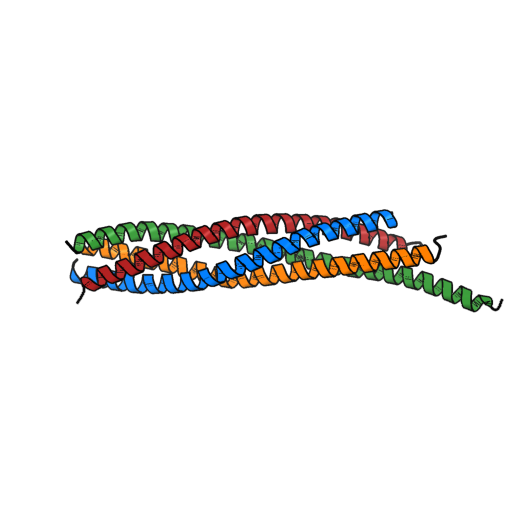 6.931 1.00 17.67 55 GLU C N 1
ATOM 1453 C CA . GLU C 3 51 ? 26.410 58.131 6.252 1.00 17.77 55 GLU C CA 1
ATOM 1454 C C . GLU C 3 51 ? 27.904 57.845 6.206 1.00 17.45 55 GLU C C 1
ATOM 1455 O O . GLU C 3 51 ? 28.571 58.155 5.221 1.00 18.01 55 GLU C O 1
ATOM 1461 N N . GLN C 3 52 ? 28.436 57.273 7.276 1.00 15.04 56 GLN C N 1
ATOM 1462 C CA . GLN C 3 52 ? 29.850 56.932 7.302 1.00 16.65 56 GLN C CA 1
ATOM 1463 C C . GLN C 3 52 ? 30.152 55.880 6.240 1.00 16.49 56 GLN C C 1
ATOM 1464 O O . GLN C 3 52 ? 31.153 55.988 5.524 1.00 15.43 56 GLN C O 1
ATOM 1470 N N . LEU C 3 53 ? 29.307 54.860 6.133 1.00 17.04 57 LEU C N 1
ATOM 1471 C CA . LEU C 3 53 ? 29.534 53.820 5.132 1.00 16.84 57 LEU C CA 1
ATOM 1472 C C . LEU C 3 53 ? 29.478 54.408 3.726 1.00 17.62 57 LEU C C 1
ATOM 1473 O O . LEU C 3 53 ? 30.235 53.989 2.848 1.00 16.74 57 LEU C O 1
ATOM 1478 N N . ASP C 3 54 ? 28.603 55.378 3.493 1.00 16.67 58 ASP C N 1
ATOM 1479 C CA . ASP C 3 54 ? 28.537 56.002 2.171 1.00 17.88 58 ASP C CA 1
ATOM 1480 C C . ASP C 3 54 ? 29.871 56.688 1.866 1.00 17.78 58 ASP C C 1
ATOM 1481 O O . ASP C 3 54 ? 30.370 56.615 0.738 1.00 18.11 58 ASP C O 1
ATOM 1486 N N . ARG C 3 55 ? 30.443 57.370 2.858 1.00 16.17 59 ARG C N 1
ATOM 1487 C CA . ARG C 3 55 ? 31.711 58.045 2.636 1.00 16.15 59 ARG C CA 1
ATOM 1488 C C . ARG C 3 55 ? 32.820 57.035 2.417 1.00 16.28 59 ARG C C 1
ATOM 1489 O O . ARG C 3 55 ? 33.735 57.271 1.620 1.00 17.68 59 ARG C O 1
ATOM 1497 N N . VAL C 3 56 ? 32.741 55.905 3.112 1.00 15.56 60 VAL C N 1
ATOM 1498 C CA . VAL C 3 56 ? 33.742 54.860 2.943 1.00 15.14 60 VAL C CA 1
ATOM 1499 C C . VAL C 3 56 ? 33.659 54.310 1.519 1.00 15.57 60 VAL C C 1
ATOM 1500 O O . VAL C 3 56 ? 34.683 54.124 0.857 1.00 15.86 60 VAL C O 1
ATOM 1504 N N . GLU C 3 57 ? 32.447 54.061 1.029 1.00 15.36 61 GLU C N 1
ATOM 1505 C CA . GLU C 3 57 ? 32.325 53.530 -0.321 1.00 16.73 61 GLU C CA 1
ATOM 1506 C C . GLU C 3 57 ? 32.830 54.540 -1.337 1.00 16.66 61 GLU C C 1
ATOM 1507 O O . GLU C 3 57 ? 33.484 54.172 -2.312 1.00 17.43 61 GLU C O 1
ATOM 1513 N N . GLU C 3 58 ? 32.543 55.815 -1.111 1.00 15.33 62 GLU C N 1
ATOM 1514 C CA . GLU C 3 58 ? 33.009 56.847 -2.032 1.00 17.27 62 GLU C CA 1
ATOM 1515 C C . GLU C 3 58 ? 34.530 56.815 -2.028 1.00 17.89 62 GLU C C 1
ATOM 1516 O O . GLU C 3 58 ? 35.171 56.968 -3.075 1.00 18.24 62 GLU C O 1
ATOM 1522 N N . GLY C 3 59 ? 35.104 56.626 -0.846 1.00 16.40 63 GLY C N 1
ATOM 1523 C CA . GLY C 3 59 ? 36.551 56.564 -0.728 1.00 15.49 63 GLY C CA 1
ATOM 1524 C C . GLY C 3 59 ? 37.116 55.384 -1.493 1.00 17.25 63 GLY C C 1
ATOM 1525 O O . GLY C 3 59 ? 38.149 55.500 -2.161 1.00 16.85 63 GLY C O 1
ATOM 1526 N N . MET C 3 60 ? 36.458 54.236 -1.391 1.00 16.60 64 MET C N 1
ATOM 1527 C CA . MET C 3 60 ? 36.915 53.064 -2.122 1.00 17.25 64 MET C CA 1
ATOM 1528 C C . MET C 3 60 ? 36.882 53.350 -3.619 1.00 19.49 64 MET C C 1
ATOM 1529 O O . MET C 3 60 ? 37.791 52.942 -4.352 1.00 17.68 64 MET C O 1
ATOM 1534 N N . ASN C 3 61 ? 35.840 54.040 -4.078 1.00 16.82 65 ASN C N 1
ATOM 1535 C CA . ASN C 3 61 ? 35.728 54.370 -5.493 1.00 17.51 65 ASN C CA 1
ATOM 1536 C C . ASN C 3 61 ? 36.856 55.302 -5.918 1.00 18.77 65 ASN C C 1
ATOM 1537 O O . ASN C 3 61 ? 37.433 55.142 -6.987 1.00 19.37 65 ASN C O 1
ATOM 1542 N N . HIS C 3 62 ? 37.167 56.275 -5.070 1.00 17.06 66 HIS C N 1
ATOM 1543 C CA . HIS C 3 62 ? 38.224 57.231 -5.367 1.00 19.66 66 HIS C CA 1
ATOM 1544 C C . HIS C 3 62 ? 39.574 56.524 -5.471 1.00 18.92 66 HIS C C 1
ATOM 1545 O O . HIS C 3 62 ? 40.351 56.784 -6.396 1.00 20.13 66 HIS C O 1
ATOM 1552 N N . ILE C 3 63 ? 39.862 55.639 -4.524 1.00 16.31 67 ILE C N 1
ATOM 1553 C CA . ILE C 3 63 ? 41.123 54.902 -4.532 1.00 15.01 67 ILE C CA 1
ATOM 1554 C C . ILE C 3 63 ? 41.211 54.056 -5.805 1.00 18.48 67 ILE C C 1
ATOM 1555 O O . ILE C 3 63 ? 42.260 54.010 -6.462 1.00 19.28 67 ILE C O 1
ATOM 1560 N N . ASN C 3 64 ? 40.119 53.386 -6.156 1.00 16.91 68 ASN C N 1
ATOM 1561 C CA . ASN C 3 64 ? 40.103 52.553 -7.355 1.00 19.90 68 ASN C CA 1
ATOM 1562 C C . ASN C 3 64 ? 40.502 53.385 -8.570 1.00 20.86 68 ASN C C 1
ATOM 1563 O O . ASN C 3 64 ? 41.401 53.003 -9.337 1.00 23.46 68 ASN C O 1
ATOM 1568 N N . GLN C 3 65 ? 39.853 54.530 -8.735 1.00 20.28 69 GLN C N 1
ATOM 1569 C CA . GLN C 3 65 ? 40.136 55.399 -9.869 1.00 23.72 69 GLN C CA 1
ATOM 1570 C C . GLN C 3 65 ? 41.594 55.871 -9.870 1.00 23.51 69 GLN C C 1
ATOM 1571 O O . GLN C 3 65 ? 42.293 55.787 -10.893 1.00 22.02 69 GLN C O 1
ATOM 1577 N N . ASP C 3 66 ? 42.071 56.349 -8.730 1.00 19.84 70 ASP C N 1
ATOM 1578 C CA . ASP C 3 66 ? 43.447 56.819 -8.658 1.00 18.75 70 ASP C CA 1
ATOM 1579 C C . ASP C 3 66 ? 44.464 55.717 -8.901 1.00 19.82 70 ASP C C 1
ATOM 1580 O O . ASP C 3 66 ? 45.508 55.952 -9.514 1.00 19.60 70 ASP C O 1
ATOM 1585 N N . MET C 3 67 ? 44.194 54.518 -8.401 1.00 19.38 71 MET C N 1
ATOM 1586 C CA . MET C 3 67 ? 45.149 53.439 -8.591 1.00 18.10 71 MET C CA 1
ATOM 1587 C C . MET C 3 67 ? 45.228 53.007 -10.051 1.00 18.41 71 MET C C 1
ATOM 1588 O O . MET C 3 67 ? 46.276 52.532 -10.501 1.00 20.35 71 MET C O 1
ATOM 1593 N N . LYS C 3 68 ? 44.144 53.175 -10.799 1.00 20.67 72 LYS C N 1
ATOM 1594 C CA . LYS C 3 68 ? 44.180 52.817 -12.212 1.00 22.72 72 LYS C CA 1
ATOM 1595 C C . LYS C 3 68 ? 45.182 53.754 -12.885 1.00 23.17 72 LYS C C 1
ATOM 1596 O O . LYS C 3 68 ? 45.974 53.339 -13.735 1.00 24.06 72 LYS C O 1
ATOM 1602 N N . GLU C 3 69 ? 45.149 55.021 -12.486 1.00 21.33 73 GLU C N 1
ATOM 1603 C CA . GLU C 3 69 ? 46.060 56.019 -13.038 1.00 20.59 73 GLU C CA 1
ATOM 1604 C C . GLU C 3 69 ? 47.495 55.733 -12.579 1.00 19.44 73 GLU C C 1
ATOM 1605 O O . GLU C 3 69 ? 48.439 55.811 -13.368 1.00 19.10 73 GLU C O 1
ATOM 1611 N N . ALA C 3 70 ? 47.668 55.402 -11.304 1.00 17.39 74 ALA C N 1
ATOM 1612 C CA . ALA C 3 70 ? 49.009 55.131 -10.812 1.00 17.80 74 ALA C CA 1
ATOM 1613 C C . ALA C 3 70 ? 49.604 53.958 -11.578 1.00 20.28 74 ALA C C 1
ATOM 1614 O O . ALA C 3 70 ? 50.774 53.983 -11.956 1.00 19.40 74 ALA C O 1
ATOM 1616 N N . GLU C 3 71 ? 48.802 52.924 -11.808 1.00 20.14 75 GLU C N 1
ATOM 1617 C CA . GLU C 3 71 ? 49.298 51.751 -12.517 1.00 22.34 75 GLU C CA 1
ATOM 1618 C C . GLU C 3 71 ? 49.738 52.128 -13.934 1.00 21.31 75 GLU C C 1
ATOM 1619 O O . GLU C 3 71 ? 50.782 51.668 -14.417 1.00 23.17 75 GLU C O 1
ATOM 1625 N N . LYS C 3 72 ? 48.951 52.974 -14.591 1.00 18.09 76 LYS C N 1
ATOM 1626 C CA . LYS C 3 72 ? 49.283 53.431 -15.941 1.00 22.21 76 LYS C CA 1
ATOM 1627 C C . LYS C 3 72 ? 50.638 54.132 -15.914 1.00 21.71 76 LYS C C 1
ATOM 1628 O O . LYS C 3 72 ? 51.505 53.872 -16.749 1.00 19.32 76 LYS C O 1
ATOM 1634 N N . ASN C 3 73 ? 50.821 55.028 -14.948 1.00 17.10 77 ASN C N 1
ATOM 1635 C CA . ASN C 3 73 ? 52.081 55.750 -14.857 1.00 16.87 77 ASN C CA 1
ATOM 1636 C C . ASN C 3 73 ? 53.251 54.849 -14.511 1.00 17.23 77 ASN C C 1
ATOM 1637 O O . ASN C 3 73 ? 54.351 55.046 -15.015 1.00 16.66 77 ASN C O 1
ATOM 1642 N N . LEU C 3 74 ? 53.035 53.855 -13.651 1.00 17.37 78 LEU C N 1
ATOM 1643 C CA . LEU C 3 74 ? 54.131 52.969 -13.295 1.00 17.18 78 LEU C CA 1
ATOM 1644 C C . LEU C 3 74 ? 54.538 52.118 -14.486 1.00 16.07 78 LEU C C 1
ATOM 1645 O O . LEU C 3 74 ? 55.724 51.859 -14.682 1.00 18.62 78 LEU C O 1
ATOM 1650 N N . LYS C 3 75 ? 53.564 51.689 -15.280 1.00 19.14 79 LYS C N 1
ATOM 1651 C CA . LYS C 3 75 ? 53.888 50.895 -16.462 1.00 21.13 79 LYS C CA 1
ATOM 1652 C C . LYS C 3 75 ? 54.614 51.771 -17.484 1.00 19.69 79 LYS C C 1
ATOM 1653 O O . LYS C 3 75 ? 55.543 51.321 -18.155 1.00 21.91 79 LYS C O 1
ATOM 1659 N N . ASP C 3 76 ? 54.197 53.027 -17.583 1.00 18.79 80 ASP C N 1
ATOM 1660 C CA . ASP C 3 76 ? 54.827 53.973 -18.504 1.00 18.94 80 ASP C CA 1
ATOM 1661 C C . ASP C 3 76 ? 56.295 54.162 -18.092 1.00 19.39 80 ASP C C 1
ATOM 1662 O O . ASP C 3 76 ? 57.196 54.183 -18.932 1.00 19.22 80 ASP C O 1
ATOM 1667 N N . LEU C 3 77 ? 56.537 54.295 -16.794 1.00 17.48 81 LEU C N 1
ATOM 1668 C CA . LEU C 3 77 ? 57.886 54.491 -16.285 1.00 16.69 81 LEU C CA 1
ATOM 1669 C C . LEU C 3 77 ? 58.762 53.255 -16.473 1.00 20.24 81 LEU C C 1
ATOM 1670 O O . LEU C 3 77 ? 59.973 53.365 -16.664 1.00 21.55 81 LEU C O 1
ATOM 1675 N N . GLY C 3 78 ? 58.147 52.080 -16.412 1.00 19.53 82 GLY C N 1
ATOM 1676 C CA . GLY C 3 78 ? 58.900 50.845 -16.544 1.00 23.92 82 GLY C CA 1
ATOM 1677 C C . GLY C 3 78 ? 59.377 50.489 -17.938 1.00 27.38 82 GLY C C 1
ATOM 1678 O O . GLY C 3 78 ? 60.320 49.706 -18.088 1.00 31.72 82 GLY C O 1
ATOM 1679 N N . LYS C 3 79 ? 58.743 51.057 -18.959 1.00 26.37 83 LYS C N 1
ATOM 1680 C CA . LYS C 3 79 ? 59.120 50.762 -20.340 1.00 30.45 83 LYS C CA 1
ATOM 1681 C C . LYS C 3 79 ? 58.970 51.974 -21.249 1.00 31.88 83 LYS C C 1
ATOM 1682 O O . LYS C 3 79 ? 58.042 52.775 -21.012 1.00 33.01 83 LYS C O 1
ATOM 1689 N N . GLY D 4 1 ? -15.410 54.935 42.735 1.00 70.34 139 GLY D N 1
ATOM 1690 C CA . GLY D 4 1 ? -14.003 54.917 43.222 1.00 70.87 139 GLY D CA 1
ATOM 1691 C C . GLY D 4 1 ? -13.184 53.806 42.593 1.00 71.09 139 GLY D C 1
ATOM 1692 O O . GLY D 4 1 ? -12.096 53.483 43.069 1.00 70.85 139 GLY D O 1
ATOM 1693 N N . SER D 4 2 ? -13.707 53.223 41.519 1.00 70.94 140 SER D N 1
ATOM 1694 C CA . SER D 4 2 ? -13.024 52.140 40.819 1.00 69.90 140 SER D CA 1
ATOM 1695 C C . SER D 4 2 ? -11.915 52.683 39.923 1.00 67.61 140 SER D C 1
ATOM 1696 O O . SER D 4 2 ? -12.125 52.927 38.734 1.00 68.53 140 SER D O 1
ATOM 1699 N N . ALA D 4 3 ? -10.732 52.864 40.500 1.00 64.64 141 ALA D N 1
ATOM 1700 C CA . ALA D 4 3 ? -9.594 53.386 39.758 1.00 60.45 141 ALA D CA 1
ATOM 1701 C C . ALA D 4 3 ? -8.572 52.304 39.421 1.00 57.75 141 ALA D C 1
ATOM 1702 O O . ALA D 4 3 ? -7.855 52.413 38.428 1.00 55.44 141 ALA D O 1
ATOM 1704 N N . ARG D 4 4 ? -8.508 51.262 40.245 1.00 54.60 142 ARG D N 1
ATOM 1705 C CA . ARG D 4 4 ? -7.560 50.172 40.023 1.00 51.08 142 ARG D CA 1
ATOM 1706 C C . ARG D 4 4 ? -7.689 49.536 38.640 1.00 49.68 142 ARG D C 1
ATOM 1707 O O . ARG D 4 4 ? -6.746 49.564 37.849 1.00 42.00 142 ARG D O 1
ATOM 1715 N N . GLU D 4 5 ? -8.849 48.952 38.354 1.00 48.23 143 GLU D N 1
ATOM 1716 C CA . GLU D 4 5 ? -9.078 48.321 37.060 1.00 48.72 143 GLU D CA 1
ATOM 1717 C C . GLU D 4 5 ? -8.973 49.371 35.962 1.00 46.42 143 GLU D C 1
ATOM 1718 O O . GLU D 4 5 ? -8.581 49.071 34.830 1.00 38.70 143 GLU D O 1
ATOM 1724 N N . ASN D 4 6 ? -9.318 50.606 36.316 1.00 43.84 144 ASN D N 1
ATOM 1725 C CA . ASN D 4 6 ? -9.262 51.722 35.386 1.00 41.31 144 ASN D CA 1
ATOM 1726 C C . ASN D 4 6 ? -7.822 51.989 34.959 1.00 37.37 144 ASN D C 1
ATOM 1727 O O . ASN D 4 6 ? -7.526 52.041 33.764 1.00 33.46 144 ASN D O 1
ATOM 1732 N N . GLU D 4 7 ? -6.924 52.161 35.926 1.00 32.15 145 GLU D N 1
ATOM 1733 C CA . GLU D 4 7 ? -5.527 52.413 35.587 1.00 29.60 145 GLU D CA 1
ATOM 1734 C C . GLU D 4 7 ? -4.935 51.217 34.862 1.00 27.84 145 GLU D C 1
ATOM 1735 O O . GLU D 4 7 ? -4.113 51.372 33.966 1.00 24.68 145 GLU D O 1
ATOM 1741 N N . MET D 4 8 ? -5.343 50.018 35.260 1.00 27.01 146 MET D N 1
ATOM 1742 C CA . MET D 4 8 ? -4.823 48.811 34.633 1.00 29.92 146 MET D CA 1
ATOM 1743 C C . MET D 4 8 ? -5.162 48.790 33.146 1.00 28.41 146 MET D C 1
ATOM 1744 O O . MET D 4 8 ? -4.307 48.483 32.308 1.00 25.39 146 MET D O 1
ATOM 1749 N N . ASP D 4 9 ? -6.412 49.113 32.824 1.00 27.64 147 ASP D N 1
ATOM 1750 C CA . ASP D 4 9 ? -6.870 49.140 31.439 1.00 29.58 147 ASP D CA 1
ATOM 1751 C C . ASP D 4 9 ? -6.148 50.239 30.665 1.00 25.73 147 ASP D C 1
ATOM 1752 O O . ASP D 4 9 ? -5.758 50.041 29.509 1.00 25.97 147 ASP D O 1
ATOM 1757 N N . GLU D 4 10 ? -5.966 51.391 31.303 1.00 23.52 148 GLU D N 1
ATOM 1758 C CA . GLU D 4 10 ? -5.282 52.511 30.677 1.00 25.83 148 GLU D CA 1
ATOM 1759 C C . GLU D 4 10 ? -3.815 52.163 30.429 1.00 21.62 148 GLU D C 1
ATOM 1760 O O . GLU D 4 10 ? -3.259 52.475 29.370 1.00 22.31 148 GLU D O 1
ATOM 1766 N N . ASN D 4 11 ? -3.180 51.523 31.406 1.00 21.62 149 ASN D N 1
ATOM 1767 C CA . ASN D 4 11 ? -1.785 51.140 31.239 1.00 20.09 149 ASN D CA 1
ATOM 1768 C C . ASN D 4 11 ? -1.641 50.169 30.073 1.00 20.43 149 ASN D C 1
ATOM 1769 O O . ASN D 4 11 ? -0.721 50.295 29.268 1.00 20.35 149 ASN D O 1
ATOM 1774 N N . LEU D 4 12 ? -2.540 49.196 29.985 1.00 19.08 150 LEU D N 1
ATOM 1775 C CA . LEU D 4 12 ? -2.466 48.212 28.913 1.00 20.81 150 LEU D CA 1
ATOM 1776 C C . LEU D 4 12 ? -2.658 48.876 27.561 1.00 23.23 150 LEU D C 1
ATOM 1777 O O . LEU D 4 12 ? -2.013 48.498 26.583 1.00 20.01 150 LEU D O 1
ATOM 1782 N N . GLU D 4 13 ? -3.541 49.868 27.510 1.00 21.82 151 GLU D N 1
ATOM 1783 C CA . GLU D 4 13 ? -3.784 50.589 26.269 1.00 24.58 151 GLU D CA 1
ATOM 1784 C C . GLU D 4 13 ? -2.511 51.338 25.871 1.00 23.40 151 GLU D C 1
ATOM 1785 O O . GLU D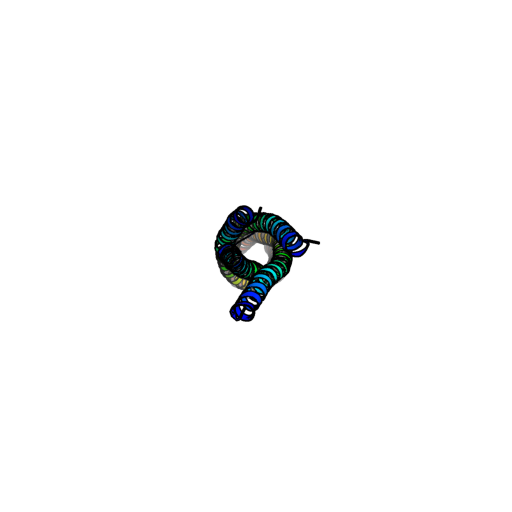 4 13 ? -2.118 51.333 24.701 1.00 22.76 151 GLU D O 1
ATOM 1791 N N . GLN D 4 14 ? -1.862 51.976 26.841 1.00 20.65 152 GLN D N 1
ATOM 1792 C CA . GLN D 4 14 ? -0.632 52.711 26.566 1.00 22.25 152 GLN D CA 1
ATOM 1793 C C . GLN D 4 14 ? 0.443 51.741 26.093 1.00 22.19 152 GLN D C 1
ATOM 1794 O O . GLN D 4 14 ? 1.176 52.019 25.152 1.00 21.12 152 GLN D O 1
ATOM 1800 N N . VAL D 4 15 ? 0.548 50.602 26.765 1.00 19.52 153 VAL D N 1
ATOM 1801 C CA . VAL D 4 15 ? 1.532 49.600 26.379 1.00 18.01 153 VAL D CA 1
ATOM 1802 C C . VAL D 4 15 ? 1.293 49.163 24.928 1.00 17.92 153 VAL D C 1
ATOM 1803 O O . VAL D 4 15 ? 2.226 49.124 24.122 1.00 18.48 153 VAL D O 1
ATOM 1807 N N . SER D 4 16 ? 0.049 48.857 24.585 1.00 19.42 154 SER D N 1
ATOM 1808 C CA . SER D 4 16 ? -0.274 48.435 23.225 1.00 20.27 154 SER D CA 1
ATOM 1809 C C . SER D 4 16 ? 0.174 49.478 22.190 1.00 20.23 154 SER D C 1
ATOM 1810 O O . SER D 4 16 ? 0.698 49.135 21.119 1.00 20.49 154 SER D O 1
ATOM 1813 N N . GLY D 4 17 ? -0.034 50.752 22.508 1.00 21.91 155 GLY D N 1
ATOM 1814 C CA . GLY D 4 17 ? 0.360 51.804 21.589 1.00 21.19 155 GLY D CA 1
ATOM 1815 C C . GLY D 4 17 ? 1.865 51.815 21.400 1.00 20.69 155 GLY D C 1
ATOM 1816 O O . GLY D 4 17 ? 2.366 51.943 20.277 1.00 19.99 155 GLY D O 1
ATOM 1817 N N . ILE D 4 18 ? 2.597 51.676 22.497 1.00 18.19 156 ILE D N 1
ATOM 1818 C CA . ILE D 4 18 ? 4.046 51.676 22.421 1.00 16.42 156 ILE D CA 1
ATOM 1819 C C . ILE D 4 18 ? 4.562 50.469 21.662 1.00 20.14 156 ILE D C 1
ATOM 1820 O O . ILE D 4 18 ? 5.549 50.581 20.926 1.00 18.02 156 ILE D O 1
ATOM 1825 N N . ILE D 4 19 ? 3.917 49.317 21.819 1.00 17.75 157 ILE D N 1
ATOM 1826 C CA . ILE D 4 19 ? 4.376 48.147 21.093 1.00 18.04 157 ILE D CA 1
ATOM 1827 C C . ILE D 4 19 ? 4.225 48.428 19.602 1.00 20.08 157 ILE D C 1
ATOM 1828 O O . ILE D 4 19 ? 5.006 47.920 18.798 1.00 18.91 157 ILE D O 1
ATOM 1833 N N . GLY D 4 20 ? 3.227 49.233 19.233 1.00 18.74 158 GLY D N 1
ATOM 1834 C CA . GLY D 4 20 ? 3.047 49.581 17.827 1.00 19.71 158 GLY D CA 1
ATOM 1835 C C . GLY D 4 20 ? 4.268 50.355 17.357 1.00 19.34 158 GLY D C 1
ATOM 1836 O O . GLY D 4 20 ? 4.773 50.161 16.238 1.00 18.05 158 GLY D O 1
ATOM 1837 N N . ASN D 4 21 ? 4.753 51.251 18.206 1.00 18.57 159 ASN D N 1
ATOM 1838 C CA . ASN D 4 21 ? 5.933 52.028 17.857 1.00 19.14 159 ASN D CA 1
ATOM 1839 C C . ASN D 4 21 ? 7.170 51.136 17.837 1.00 19.08 159 ASN D C 1
ATOM 1840 O O . ASN D 4 21 ? 8.081 51.342 17.036 1.00 17.99 159 ASN D O 1
ATOM 1845 N N . LEU D 4 22 ? 7.218 50.130 18.703 1.00 16.61 160 LEU D N 1
ATOM 1846 C CA . LEU D 4 22 ? 8.366 49.249 18.699 1.00 16.88 160 LEU D CA 1
ATOM 1847 C C . LEU D 4 22 ? 8.374 48.440 17.396 1.00 17.05 160 LEU D C 1
ATOM 1848 O O . LEU D 4 22 ? 9.439 48.167 16.843 1.00 17.03 160 LEU D O 1
ATOM 1853 N N . ARG D 4 23 ? 7.196 48.051 16.910 1.00 16.71 161 ARG D N 1
ATOM 1854 C CA . ARG D 4 23 ? 7.115 47.319 15.647 1.00 15.13 161 ARG D CA 1
ATOM 1855 C C . ARG D 4 23 ? 7.627 48.220 14.525 1.00 15.29 161 ARG D C 1
ATOM 1856 O O . ARG D 4 23 ? 8.370 47.783 13.638 1.00 17.12 161 ARG D O 1
ATOM 1864 N N . HIS D 4 24 ? 7.211 49.477 14.575 1.00 16.21 162 HIS D N 1
ATOM 1865 C CA . HIS D 4 24 ? 7.572 50.489 13.591 1.00 16.28 162 HIS D CA 1
ATOM 1866 C C . HIS D 4 24 ? 9.097 50.567 13.522 1.00 15.67 162 HIS D C 1
ATOM 1867 O O . HIS D 4 24 ? 9.680 50.432 12.439 1.00 16.26 162 HIS D O 1
ATOM 1874 N N . MET D 4 25 ? 9.743 50.732 14.674 1.00 14.84 163 MET D N 1
ATOM 1875 C CA . MET D 4 25 ? 11.198 50.822 14.701 1.00 17.34 163 MET D CA 1
ATOM 1876 C C . MET D 4 25 ? 11.873 49.522 14.309 1.00 17.02 163 MET D C 1
ATOM 1877 O O . MET D 4 25 ? 12.902 49.542 13.626 1.00 18.84 163 MET D O 1
ATOM 1882 N N . ALA D 4 26 ? 11.312 48.390 14.725 1.00 15.73 164 ALA D N 1
ATOM 1883 C CA . ALA D 4 26 ? 11.893 47.097 14.388 1.00 18.25 164 ALA D CA 1
ATOM 1884 C C . ALA D 4 26 ? 11.882 46.865 12.877 1.00 15.51 164 ALA D C 1
ATOM 1885 O O . ALA D 4 26 ? 12.847 46.329 12.311 1.00 15.72 164 ALA D O 1
ATOM 1887 N N . LEU D 4 27 ? 10.815 47.285 12.210 1.00 14.95 165 LEU D N 1
ATOM 1888 C CA . LEU D 4 27 ? 10.750 47.107 10.757 1.00 16.53 165 LEU D CA 1
ATOM 1889 C C . LEU D 4 27 ? 11.764 47.999 10.065 1.00 19.47 165 LEU D C 1
ATOM 1890 O O . LEU D 4 27 ? 12.452 47.575 9.129 1.00 19.71 165 LEU D O 1
ATOM 1895 N N . ASP D 4 28 ? 11.860 49.243 10.510 1.00 17.33 166 ASP D N 1
ATOM 1896 C CA . ASP D 4 28 ? 12.817 50.151 9.897 1.00 16.71 166 ASP D CA 1
ATOM 1897 C C . ASP D 4 28 ? 14.234 49.701 10.148 1.00 18.04 166 ASP D C 1
ATOM 1898 O O . ASP D 4 28 ? 15.075 49.741 9.247 1.00 18.02 166 ASP D O 1
ATOM 1903 N N . MET D 4 29 ? 14.493 49.258 11.371 1.00 17.25 167 MET D N 1
ATOM 1904 C CA . MET D 4 29 ? 15.800 48.774 11.786 1.00 18.54 167 MET D CA 1
ATOM 1905 C C . MET D 4 29 ? 16.232 47.631 10.863 1.00 20.02 167 MET D C 1
ATOM 1906 O O . MET D 4 29 ? 17.366 47.600 10.368 1.00 20.32 167 MET D O 1
ATOM 1911 N N . GLY D 4 30 ? 15.318 46.690 10.640 1.00 18.03 168 GLY D N 1
ATOM 1912 C CA . GLY D 4 30 ? 15.612 45.549 9.797 1.00 18.96 168 GLY D CA 1
ATOM 1913 C C . GLY D 4 30 ? 15.903 45.930 8.360 1.00 18.60 168 GLY D C 1
ATOM 1914 O O . GLY D 4 30 ? 16.856 45.421 7.768 1.00 19.73 168 GLY D O 1
ATOM 1915 N N . ASN D 4 31 ? 15.082 46.805 7.788 1.00 17.74 169 ASN D N 1
ATOM 1916 C CA . ASN D 4 31 ? 15.289 47.238 6.407 1.00 18.43 169 ASN D CA 1
ATOM 1917 C C . ASN D 4 31 ? 16.637 47.933 6.275 1.00 18.18 169 ASN D C 1
ATOM 1918 O O . ASN D 4 31 ? 17.378 47.706 5.321 1.00 18.58 169 ASN D O 1
ATOM 1923 N N . GLU D 4 32 ? 16.964 48.766 7.252 1.00 17.40 170 GLU D N 1
ATOM 1924 C CA . GLU D 4 32 ? 18.217 49.512 7.211 1.00 18.55 170 GLU D CA 1
ATOM 1925 C C . GLU D 4 32 ? 19.422 48.596 7.372 1.00 18.58 170 GLU D C 1
ATOM 1926 O O . GLU D 4 32 ? 20.436 48.765 6.691 1.00 19.11 170 GLU D O 1
ATOM 1932 N N . ILE D 4 33 ? 19.332 47.624 8.268 1.00 17.76 171 ILE D N 1
ATOM 1933 C CA . ILE D 4 33 ? 20.450 46.712 8.445 1.00 17.77 171 ILE D CA 1
ATOM 1934 C C . ILE D 4 33 ? 20.638 45.902 7.168 1.00 19.63 171 ILE D C 1
ATOM 1935 O O . ILE D 4 33 ? 21.778 45.651 6.766 1.00 20.11 171 ILE D O 1
ATOM 1940 N N . ASP D 4 34 ? 19.543 45.508 6.513 1.00 17.75 172 ASP D N 1
ATOM 1941 C CA . ASP D 4 34 ? 19.667 44.739 5.268 1.00 21.42 172 ASP D CA 1
ATOM 1942 C C . ASP D 4 34 ? 20.362 45.576 4.199 1.00 20.59 172 ASP D C 1
ATOM 1943 O O . ASP D 4 34 ? 21.279 45.101 3.509 1.00 22.11 172 ASP D O 1
ATOM 1948 N N . THR D 4 35 ? 19.932 46.827 4.064 1.00 18.97 173 THR D N 1
ATOM 1949 C CA . THR D 4 35 ? 20.521 47.716 3.077 1.00 21.74 173 THR D CA 1
ATOM 1950 C C . THR D 4 35 ? 21.998 47.941 3.351 1.00 18.95 173 THR D C 1
ATOM 1951 O O . THR D 4 35 ? 22.823 47.878 2.430 1.00 19.90 173 THR D O 1
ATOM 1955 N N . GLN D 4 36 ? 22.342 48.210 4.604 1.00 18.05 174 GLN D N 1
ATOM 1956 C CA . GLN D 4 36 ? 23.727 48.446 4.948 1.00 17.09 174 GLN D CA 1
ATOM 1957 C C . GLN D 4 36 ? 24.576 47.182 4.824 1.00 20.64 174 GLN D C 1
ATOM 1958 O O . GLN D 4 36 ? 25.762 47.262 4.496 1.00 19.74 174 GLN D O 1
ATOM 1964 N N . ASN D 4 37 ? 23.986 46.015 5.068 1.00 20.97 175 ASN D N 1
ATOM 1965 C CA . ASN D 4 37 ? 24.751 44.788 4.934 1.00 20.42 175 ASN D CA 1
ATOM 1966 C C . ASN D 4 37 ? 25.152 44.610 3.475 1.00 20.79 175 ASN D C 1
ATOM 1967 O O . ASN D 4 37 ? 26.263 44.167 3.187 1.00 22.55 175 ASN D O 1
ATOM 1972 N N . ARG D 4 38 ? 24.258 44.954 2.552 1.00 20.44 176 ARG D N 1
ATOM 1973 C CA . ARG D 4 38 ? 24.582 44.825 1.137 1.00 25.95 176 ARG D CA 1
ATOM 1974 C C . ARG D 4 38 ? 25.666 45.833 0.782 1.00 26.49 176 ARG D C 1
ATOM 1975 O O . ARG D 4 38 ? 26.584 45.532 0.017 1.00 25.01 176 ARG D O 1
ATOM 1983 N N . GLN D 4 39 ? 25.566 47.034 1.343 1.00 22.20 177 GLN D N 1
ATOM 1984 C CA . GLN D 4 39 ? 26.559 48.054 1.052 1.00 23.37 177 GLN D CA 1
ATOM 1985 C C . GLN D 4 39 ? 27.916 47.644 1.617 1.00 22.88 177 GLN D C 1
ATOM 1986 O O . GLN D 4 39 ? 28.949 47.846 0.975 1.00 22.14 177 GLN D O 1
ATOM 1992 N N . ILE D 4 40 ? 27.925 47.063 2.810 1.00 20.60 178 ILE D N 1
ATOM 1993 C CA . ILE D 4 40 ? 29.174 46.628 3.409 1.00 18.92 178 ILE D CA 1
ATOM 1994 C C . ILE D 4 40 ? 29.806 45.551 2.521 1.00 22.43 178 ILE D C 1
ATOM 1995 O O . ILE D 4 40 ? 31.034 45.495 2.392 1.00 21.26 178 ILE D O 1
ATOM 2000 N N . ASP D 4 41 ? 28.974 44.718 1.895 1.00 21.48 179 ASP D N 1
ATOM 2001 C CA . ASP D 4 41 ? 29.490 43.680 1.001 1.00 23.87 179 ASP D CA 1
ATOM 2002 C C . ASP D 4 41 ? 30.143 44.346 -0.210 1.00 22.70 179 ASP D C 1
ATOM 2003 O O . ASP D 4 41 ? 31.216 43.919 -0.652 1.00 26.82 179 ASP D O 1
ATOM 2008 N N . ARG D 4 42 ? 29.507 45.387 -0.747 1.00 22.34 180 ARG D N 1
ATOM 2009 C CA . ARG D 4 42 ? 30.067 46.100 -1.893 1.00 20.77 180 ARG D CA 1
ATOM 2010 C C . ARG D 4 42 ? 31.399 46.711 -1.481 1.00 22.53 180 ARG D C 1
ATOM 2011 O O . ARG D 4 42 ? 32.392 46.622 -2.196 1.00 21.66 180 ARG D O 1
ATOM 2019 N N . ILE D 4 43 ? 31.414 47.348 -0.319 1.00 19.78 181 ILE D N 1
ATOM 2020 C CA . ILE D 4 43 ? 32.621 47.976 0.185 1.00 18.26 181 ILE D CA 1
ATOM 2021 C C . ILE D 4 43 ? 33.745 46.964 0.391 1.00 21.22 181 ILE D C 1
ATOM 2022 O O . ILE D 4 43 ? 34.906 47.228 0.059 1.00 21.04 181 ILE D O 1
ATOM 2027 N N . MET D 4 44 ? 33.413 45.795 0.925 1.00 21.33 182 MET D N 1
ATOM 2028 C CA . MET D 4 44 ? 34.434 44.786 1.165 1.00 22.61 182 MET D CA 1
ATOM 2029 C C . MET D 4 44 ? 35.078 44.290 -0.125 1.00 21.16 182 MET D C 1
ATOM 2030 O O . MET D 4 44 ? 36.290 44.052 -0.156 1.00 21.71 182 MET D O 1
ATOM 2035 N N . GLU D 4 45 ? 34.286 44.161 -1.186 1.00 22.55 183 GLU D N 1
ATOM 2036 C CA . GLU D 4 45 ? 34.814 43.704 -2.469 1.00 23.88 183 GLU D CA 1
ATOM 2037 C C . GLU D 4 45 ? 35.741 44.791 -3.007 1.00 25.02 183 GLU D C 1
ATOM 2038 O O . GLU D 4 45 ? 36.816 44.512 -3.541 1.00 24.06 183 GLU D O 1
ATOM 2044 N N . LYS D 4 46 ? 35.322 46.039 -2.854 1.00 21.32 184 LYS D N 1
ATOM 2045 C CA . LYS D 4 46 ? 36.127 47.151 -3.327 1.00 24.02 184 LYS D CA 1
ATOM 2046 C C . LYS D 4 46 ? 37.417 47.285 -2.524 1.00 21.77 184 LYS D C 1
ATOM 2047 O O . LYS D 4 46 ? 38.465 47.621 -3.084 1.00 23.71 184 LYS D O 1
ATOM 2053 N N . ALA D 4 47 ? 37.353 47.018 -1.222 1.00 20.92 185 ALA D N 1
ATOM 2054 C CA . ALA D 4 47 ? 38.536 47.105 -0.377 1.00 18.74 185 ALA D CA 1
ATOM 2055 C C . ALA D 4 47 ? 39.536 46.031 -0.771 1.00 20.47 185 ALA D C 1
ATOM 2056 O O . ALA D 4 47 ? 40.743 46.257 -0.756 1.00 19.05 185 ALA D O 1
ATOM 2058 N N . ASP D 4 48 ? 39.027 44.853 -1.111 1.00 21.43 186 ASP D N 1
ATOM 2059 C CA . ASP D 4 48 ? 39.901 43.762 -1.503 1.00 23.05 186 ASP D CA 1
ATOM 2060 C C . ASP D 4 48 ? 40.595 44.099 -2.818 1.00 20.22 186 ASP D C 1
ATOM 2061 O O . ASP D 4 48 ? 41.799 43.887 -2.962 1.00 23.81 186 ASP D O 1
ATOM 2066 N N . SER D 4 49 ? 39.832 44.626 -3.769 1.00 21.05 187 SER D N 1
ATOM 2067 C CA . SER D 4 49 ? 40.381 45.007 -5.061 1.00 22.50 187 SER D CA 1
ATOM 2068 C C . SER D 4 49 ? 41.428 46.104 -4.890 1.00 20.74 187 SER D C 1
ATOM 2069 O O . SER D 4 49 ? 42.488 46.069 -5.519 1.00 20.76 187 SER D O 1
ATOM 2072 N N . ASN D 4 50 ? 41.132 47.085 -4.043 1.00 20.15 188 ASN D N 1
ATOM 2073 C CA . ASN D 4 50 ? 42.079 48.173 -3.835 1.00 19.42 188 ASN D CA 1
ATOM 2074 C C . ASN D 4 50 ? 43.350 47.715 -3.145 1.00 19.56 188 ASN D C 1
ATOM 2075 O O . ASN D 4 50 ? 44.441 48.199 -3.459 1.00 18.03 188 ASN D O 1
ATOM 2080 N N . LYS D 4 51 ? 43.223 46.781 -2.210 1.00 18.47 189 LYS D N 1
ATOM 2081 C CA . LYS D 4 51 ? 44.393 46.287 -1.501 1.00 20.04 189 LYS D CA 1
ATOM 2082 C C . LYS D 4 51 ? 45.299 45.595 -2.516 1.00 19.31 189 LYS D C 1
ATOM 2083 O O . LYS D 4 51 ? 46.521 45.763 -2.492 1.00 22.28 189 LYS D O 1
ATOM 2089 N N . THR D 4 52 ? 44.687 44.843 -3.426 1.00 21.13 190 THR D N 1
ATOM 2090 C CA . THR D 4 52 ? 45.4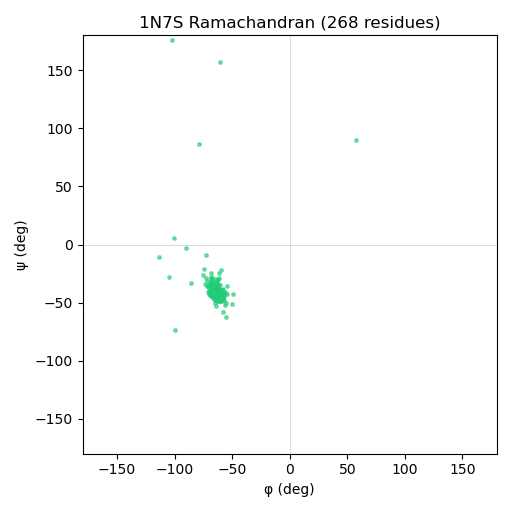31 44.142 -4.467 1.00 24.04 190 THR D CA 1
ATOM 2091 C C . THR D 4 52 ? 46.154 45.152 -5.349 1.00 23.42 190 THR D C 1
ATOM 2092 O O . THR D 4 52 ? 47.344 44.995 -5.627 1.00 24.98 190 THR D O 1
ATOM 2096 N N . ARG D 4 53 ? 45.438 46.181 -5.793 1.00 20.53 191 ARG D N 1
ATOM 2097 C CA . ARG D 4 53 ? 46.038 47.198 -6.656 1.00 18.73 191 ARG D CA 1
ATOM 2098 C C . ARG D 4 53 ? 47.210 47.891 -5.976 1.00 20.36 191 ARG D C 1
ATOM 2099 O O . ARG D 4 53 ? 48.252 48.128 -6.604 1.00 18.93 191 ARG D O 1
ATOM 2107 N N . ILE D 4 54 ? 47.056 48.210 -4.695 1.00 18.77 192 ILE D N 1
ATOM 2108 C CA . ILE D 4 54 ? 48.113 48.881 -3.953 1.00 17.18 192 ILE D CA 1
AT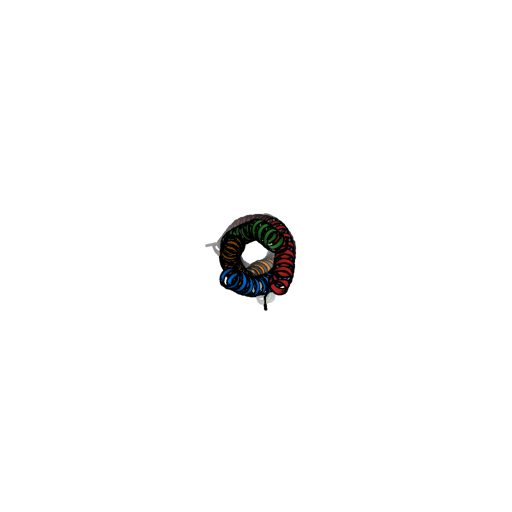OM 2109 C C . ILE D 4 54 ? 49.308 47.963 -3.733 1.00 19.75 192 ILE D C 1
ATOM 2110 O O . ILE D 4 54 ? 50.456 48.397 -3.878 1.00 21.01 192 ILE D O 1
ATOM 2115 N N . ASP D 4 55 ? 49.048 46.695 -3.407 1.00 20.94 193 ASP D N 1
ATOM 2116 C CA . ASP D 4 55 ? 50.124 45.720 -3.218 1.00 25.57 193 ASP D CA 1
ATOM 2117 C C . ASP D 4 55 ? 50.921 45.602 -4.523 1.00 23.33 193 ASP D C 1
ATOM 2118 O O . ASP D 4 55 ? 52.155 45.622 -4.520 1.00 27.28 193 ASP D O 1
ATOM 2123 N N . GLU D 4 56 ? 50.207 45.457 -5.635 1.00 21.53 194 GLU D N 1
ATOM 2124 C CA . GLU D 4 56 ? 50.850 45.323 -6.941 1.00 25.40 194 GLU D CA 1
ATOM 2125 C C . GLU D 4 56 ? 51.635 46.575 -7.320 1.00 23.19 194 GLU D C 1
ATOM 2126 O O . GLU D 4 56 ? 52.757 46.493 -7.827 1.00 22.55 194 GLU D O 1
ATOM 2132 N N . ALA D 4 57 ? 51.046 47.737 -7.073 1.00 20.06 195 ALA D N 1
ATOM 2133 C CA . ALA D 4 57 ? 51.713 48.989 -7.405 1.00 21.32 195 ALA D CA 1
ATOM 2134 C C . ALA D 4 57 ? 52.975 49.202 -6.570 1.00 21.63 195 ALA D C 1
ATOM 2135 O O . ALA D 4 57 ? 53.985 49.696 -7.074 1.00 20.67 195 ALA D O 1
ATOM 2137 N N . ASN D 4 58 ? 52.943 48.836 -5.293 1.00 20.48 196 ASN D N 1
ATOM 2138 C CA . ASN D 4 58 ? 54.137 49.020 -4.486 1.00 22.12 196 ASN D CA 1
ATOM 2139 C C . ASN D 4 58 ? 55.254 48.090 -4.965 1.00 23.00 196 ASN D C 1
ATOM 2140 O O . ASN D 4 58 ? 56.423 48.464 -4.950 1.00 25.15 196 ASN D O 1
ATOM 2145 N N . GLN D 4 59 ? 54.888 46.885 -5.388 1.00 24.61 197 GLN D N 1
ATOM 2146 C CA . GLN D 4 59 ? 55.872 45.923 -5.878 1.00 29.76 197 GLN D CA 1
ATOM 2147 C C . GLN D 4 59 ? 56.494 46.476 -7.161 1.00 26.39 197 GLN D C 1
ATOM 2148 O O . GLN D 4 59 ? 57.714 46.472 -7.335 1.00 28.38 197 GLN D O 1
ATOM 2154 N N . ARG D 4 60 ? 55.645 46.967 -8.053 1.00 22.42 198 ARG D N 1
ATOM 2155 C CA . ARG D 4 60 ? 56.112 47.534 -9.309 1.00 21.75 198 ARG D CA 1
ATOM 2156 C C . ARG D 4 60 ? 57.026 48.736 -9.049 1.00 23.69 198 ARG D C 1
ATOM 2157 O O . ARG D 4 60 ? 58.108 48.838 -9.618 1.00 21.93 198 ARG D O 1
ATOM 2165 N N . ALA D 4 61 ? 56.595 49.642 -8.180 1.00 18.91 199 ALA D N 1
ATOM 2166 C CA . ALA D 4 61 ? 57.382 50.824 -7.849 1.00 19.78 199 ALA D CA 1
ATOM 2167 C C . ALA D 4 61 ? 58.728 50.431 -7.240 1.00 22.76 199 ALA D C 1
ATOM 2168 O O . ALA D 4 61 ? 59.767 51.001 -7.582 1.00 21.92 199 ALA D O 1
ATOM 2170 N N . THR D 4 62 ? 58.695 49.463 -6.332 1.00 22.94 200 THR D N 1
ATOM 2171 C CA . THR D 4 62 ? 59.902 49.000 -5.667 1.00 25.52 200 THR D CA 1
ATOM 2172 C C . THR D 4 62 ? 60.968 48.581 -6.671 1.00 26.36 200 THR D C 1
ATOM 2173 O O . THR D 4 62 ? 62.148 48.899 -6.500 1.00 27.02 200 THR D O 1
ATOM 2177 N N . LYS D 4 63 ? 60.547 47.877 -7.720 1.00 23.90 201 LYS D N 1
ATOM 2178 C CA . LYS D 4 63 ? 61.470 47.414 -8.749 1.00 29.67 201 LYS D CA 1
ATOM 2179 C C . LYS D 4 63 ? 62.217 48.541 -9.458 1.00 31.22 201 LYS D C 1
ATOM 2180 O O . LYS D 4 63 ? 63.283 48.317 -10.028 1.00 28.54 201 LYS D O 1
ATOM 2186 N N . MET D 4 64 ? 61.677 49.754 -9.420 1.00 26.48 202 MET D N 1
ATOM 2187 C CA . MET D 4 64 ? 62.334 50.866 -10.095 1.00 28.99 202 MET D CA 1
ATOM 2188 C C . MET D 4 64 ? 63.128 51.783 -9.171 1.00 29.41 202 MET D C 1
ATOM 2189 O O . MET D 4 64 ? 63.653 52.812 -9.598 1.00 30.67 202 MET D O 1
ATOM 2194 N N . LEU D 4 65 ? 63.231 51.400 -7.905 1.00 33.37 203 LEU D N 1
ATOM 2195 C CA . LEU D 4 65 ? 63.978 52.199 -6.940 1.00 38.48 203 LEU D CA 1
ATOM 2196 C C . LEU D 4 65 ? 65.355 51.600 -6.672 1.00 42.73 203 LEU D C 1
ATOM 2197 O O . LEU D 4 65 ? 65.689 50.532 -7.182 1.00 43.46 203 LEU D O 1
ATOM 2202 N N . GLY D 4 66 ? 66.150 52.295 -5.867 1.00 47.36 204 GLY D N 1
ATOM 2203 C CA . GLY D 4 66 ? 67.480 51.813 -5.550 1.00 55.50 204 GLY D CA 1
ATOM 2204 C C . GLY D 4 66 ? 68.396 51.791 -6.760 1.00 60.15 204 GLY D C 1
ATOM 2205 O O . GLY D 4 66 ? 69.389 52.550 -6.766 1.00 63.12 204 GLY D O 1
#

B-factor: mean 27.79, std 12.3, range [13.25, 71.97]

GO terms:
  GO:0044306 neuron projection terminus (C, IDA)
  GO:0008021 synaptic vesicle (C, IDA)
  GO:0031201 SNARE complex (C, IDA)
  GO:0043195 terminal bouton (C, HDA)
  GO:0048306 calcium-dependent protein binding (F, IPI)
  GO:0000149 SNARE binding (F, IDA)
  GO:0017075 syntaxin-1 binding (F, IDA)
  GO:0070032 synaptobrevin 2-SNAP-25-syntaxin-1a-complexin I complex (C, IDA)
  GO:0070044 synaptobrevin 2-SNAP-25-syntaxin-1a complex (C, IDA)
  GO:0005886 plasma membrane (C, IDA)
  GO:0008076 voltage-gated potassium channel complex (C, IDA)
  GO:1902259 regulation of delayed rectifier potassium channel activity (P, IDA)
  GO:0044325 transmembrane transporter binding (F, IPI)
  GO:0070033 synaptobrevin 2-SNAP-25-syntaxin-1a-complexin II complex (C, IDA)
  GO:0065003 protein-containing complex assembly (P, IDA)
  GO:0070723 response to cholesterol (P, IDA)
  GO:0035493 SNARE complex assembly (P, IMP)
  GO:0016081 synaptic vesicle docking (P, IMP)
  GO:0016192 vesicle-mediated transport (P, IMP)
  GO:0017157 regulation of exocytosis (P, IMP)

Sequence (276 aa):
GSNRRLQQTQAQVDEVVDIMRVNVDKVLERDQKLSELDDRADALQAGASQFETSAAKLKRKYWGSALSEIETRHSEIIKLENSIRELHDMFMDMAMLVESQGEMIDRIEYNVEHAVDYVERAVSDTKKAVKGSMRNELEEMQRRADQLADESLESTRRMLQLVEESKDAGIRTLVMLDEQGEQLDRVEEGMNHINQDMKEAEKNLKDLGKGSARENEMDENLEQVSGIIGNLRHMALDMGNEIDTQNRQIDRIMEKADSNKTRIDEANQRATKMLG

CATH classification: 1.20.5.110

Secondary structure (DSSP, 8-state):
--HHHHHHHHHHHHHHHHHHHHHHHHHHHHHHHHHHHHHHHHHHHHHHHHHHHHHHHHHHHH-/---HHHHHHHHHHHHHHHHHHHHHHHHHHHHHHHHHHHHHHHHHHHHHHHHHHHHHHHHHHHHHHHT-/-THHHHHHHHHHHHHHHHHHHHHHHHHHHHHHHHHHHHHHHHHHHHHHHHHHHHHHHHHHHHHHHHHHHHHHHHHHHH-/---HHHHHHHHHHHHHHHHHHHHHHHHHHHHHHHHHHHHHHHHHHHHHHHHHHHHHHHHHHHHT--